Protein AF-A0A7S1RF91-F1 (afdb_monomer_lite)

Organism: Alexandrium catenella (NCBI:txid2925)

Radius of gyration: 25.38 Å; chains: 1; bounding box: 59×47×89 Å

Foldseek 3Di:
DDPPPAWDKDKDFDDPDDPPDFAWEWEDDPVDQWIWIWTCDPNDIDIDIGGQQDWVVVVQLVVQAVNLVVVVCVVVPPPPPDDDDDDDDDDDDDDDDDDDDDDPDPDRSGWHKFFAFPVRDTDDTSDGPNRSLVRGQWMATNNDTHGYDYFRKDWPDWDWDDGDDPPDDIDIDTDITSDDPVVTDMDIDTDDDPPDDPPDD

Sequence (201 aa):
LLKGGGVLFRARCTVALGPATMEVTVRISDSEPTVAVQVLWRGAELNLNRARDEPVERFLQRLGLNCGKQVEKQGGGDKKRAKKEKKKPGAAADGQAAEAVAAPVPQHTGLAVHLLDSQGAKIPNGTPVAEALKGASHVEISGERLPVILNPPSVQKLEVFGQPFAGCPLVASIRCEFCKPSAVILRWLLQATAGGNPSGQ

Secondary structure (DSSP, 8-state):
--------EEEEE-----S----EEEEE-TT-SEEEEEEEETTEEEEEEEETTSBHHHHHHHHHHHHHHHHHHHHTTTS-----------------------PPPPP--SPPEEEEETTSPBPPTT-BHHHHHHHEEEEEETTEEEEEEES--EEEEEEEES---TTSPPEEEEEEESS-GGG--EEEEEPPPTT------

Structure (mmCIF, N/CA/C/O backbone):
data_AF-A0A7S1RF91-F1
#
_entry.id   AF-A0A7S1RF91-F1
#
loop_
_atom_site.group_PDB
_atom_site.id
_atom_site.type_symbol
_atom_site.label_atom_id
_atom_site.label_alt_id
_atom_site.label_comp_id
_atom_site.label_asym_id
_atom_site.label_entity_id
_atom_site.label_seq_id
_atom_site.pdbx_PDB_ins_code
_atom_site.Cartn_x
_atom_site.Cartn_y
_atom_site.Cartn_z
_atom_site.occupancy
_atom_site.B_iso_or_equiv
_atom_site.auth_seq_id
_atom_site.auth_comp_id
_atom_site.auth_asym_id
_atom_site.auth_atom_id
_atom_site.pdbx_PDB_model_num
ATOM 1 N N . LEU A 1 1 ? 40.550 10.003 -34.867 1.00 34.16 1 LEU A N 1
ATOM 2 C CA . LEU A 1 1 ? 40.022 10.578 -33.607 1.00 34.16 1 LEU A CA 1
ATOM 3 C C . LEU A 1 1 ? 38.507 10.373 -33.566 1.00 34.16 1 LEU A C 1
ATOM 5 O O . LEU A 1 1 ? 37.784 11.128 -34.203 1.00 34.16 1 LEU A O 1
ATOM 9 N N . LEU A 1 2 ? 38.022 9.332 -32.884 1.00 32.62 2 LEU A N 1
ATOM 10 C CA . LEU A 1 2 ? 36.586 9.123 -32.668 1.00 32.62 2 LEU A CA 1
ATOM 11 C C . LEU A 1 2 ? 36.146 10.030 -31.512 1.00 32.62 2 LEU A C 1
ATOM 13 O O . LEU A 1 2 ? 36.543 9.817 -30.369 1.00 32.62 2 LEU A O 1
ATOM 17 N N . LYS A 1 3 ? 35.383 11.085 -31.820 1.00 36.53 3 LYS A N 1
ATOM 18 C CA . LYS A 1 3 ? 34.754 11.942 -30.809 1.00 36.53 3 LYS A CA 1
ATOM 19 C C . LYS A 1 3 ? 33.732 11.099 -30.042 1.00 36.53 3 LYS A C 1
ATOM 21 O O . LYS A 1 3 ? 32.716 10.703 -30.604 1.00 36.53 3 LYS A O 1
ATOM 26 N N . GLY A 1 4 ? 34.022 10.823 -28.772 1.00 39.62 4 GLY A N 1
ATOM 27 C CA . GLY A 1 4 ? 33.117 10.156 -27.840 1.00 39.62 4 GLY A CA 1
ATOM 28 C C . GLY A 1 4 ? 31.909 11.035 -27.528 1.00 39.62 4 GLY A C 1
ATOM 29 O O . GLY A 1 4 ? 31.911 11.784 -26.557 1.00 39.62 4 GLY A O 1
ATOM 30 N N . GLY A 1 5 ? 30.879 10.956 -28.368 1.00 39.75 5 GLY A N 1
ATOM 31 C CA . GLY A 1 5 ? 29.540 11.417 -28.024 1.00 39.75 5 GLY A CA 1
ATOM 32 C C . GLY A 1 5 ? 28.904 10.387 -27.100 1.00 39.75 5 GLY A C 1
ATOM 33 O O . GLY A 1 5 ? 28.393 9.375 -27.569 1.00 39.75 5 GLY A O 1
ATOM 34 N N . GLY A 1 6 ? 28.988 10.607 -25.788 1.00 42.41 6 GLY A N 1
ATOM 35 C CA . GLY A 1 6 ? 28.325 9.752 -24.808 1.00 42.41 6 GLY A CA 1
ATOM 36 C C . GLY A 1 6 ? 26.813 9.805 -25.008 1.00 42.41 6 GLY A C 1
ATOM 37 O O . GLY A 1 6 ? 26.194 10.847 -24.805 1.00 42.41 6 GLY A O 1
ATOM 38 N N . VAL A 1 7 ? 26.217 8.688 -25.417 1.00 46.25 7 VAL A N 1
ATOM 39 C CA . VAL A 1 7 ? 24.764 8.540 -25.448 1.00 46.25 7 VAL A CA 1
ATOM 40 C C . VAL A 1 7 ? 24.314 8.177 -24.039 1.00 46.25 7 VAL A C 1
ATOM 42 O O . VAL A 1 7 ? 24.638 7.103 -23.535 1.00 46.25 7 VAL A O 1
ATOM 45 N N . LEU A 1 8 ? 23.581 9.077 -23.382 1.00 49.69 8 LEU A N 1
ATOM 46 C CA . LEU A 1 8 ? 22.992 8.794 -22.079 1.00 49.69 8 LEU A CA 1
ATOM 47 C C . LEU A 1 8 ? 21.667 8.052 -22.284 1.00 49.69 8 LEU A C 1
ATOM 49 O O . LEU A 1 8 ? 20.715 8.593 -22.849 1.00 49.69 8 LEU A O 1
ATOM 53 N N . PHE A 1 9 ? 21.606 6.806 -21.821 1.00 47.47 9 PHE A N 1
ATOM 54 C CA . PHE A 1 9 ? 20.367 6.037 -21.771 1.00 47.47 9 PHE A CA 1
ATOM 55 C C . PHE A 1 9 ? 19.727 6.228 -20.402 1.00 47.47 9 PHE A C 1
ATOM 57 O O . PHE A 1 9 ? 20.364 6.006 -19.371 1.00 47.47 9 PHE A O 1
ATOM 64 N N . ARG A 1 10 ? 18.451 6.616 -20.385 1.00 50.97 10 ARG A N 1
ATOM 65 C CA . ARG A 1 10 ? 17.663 6.685 -19.155 1.00 50.97 10 ARG A CA 1
ATOM 66 C C . ARG A 1 10 ? 16.606 5.593 -19.200 1.00 50.97 10 ARG A C 1
ATOM 68 O O . ARG A 1 10 ? 15.720 5.612 -20.052 1.00 50.97 10 ARG A O 1
ATOM 75 N N . ALA A 1 11 ? 16.692 4.644 -18.276 1.00 50.31 11 ALA A N 1
ATOM 76 C CA . ALA A 1 11 ? 15.600 3.716 -18.041 1.00 50.31 11 ALA A CA 1
ATOM 77 C C . ALA A 1 11 ? 14.517 4.443 -17.237 1.00 50.31 11 ALA A C 1
ATOM 79 O O . ALA A 1 11 ? 14.791 5.010 -16.176 1.00 50.31 11 ALA A O 1
ATOM 80 N N . ARG A 1 12 ? 13.285 4.454 -17.749 1.00 50.59 12 ARG A N 1
ATOM 81 C CA . ARG A 1 12 ? 12.120 4.901 -16.983 1.00 50.59 12 ARG A CA 1
ATOM 82 C C . ARG A 1 12 ? 11.267 3.682 -16.680 1.00 50.59 12 ARG A C 1
ATOM 84 O O . ARG A 1 12 ? 10.699 3.080 -17.586 1.00 50.59 12 ARG A O 1
ATOM 91 N N . CYS A 1 13 ? 11.177 3.339 -15.402 1.00 41.44 13 CYS A N 1
ATOM 92 C CA . CYS A 1 13 ? 10.147 2.432 -14.926 1.00 41.44 13 CYS A CA 1
ATOM 93 C C . CYS A 1 13 ? 8.890 3.252 -14.661 1.00 41.44 13 CYS A C 1
ATOM 95 O O . CYS A 1 13 ? 8.946 4.258 -13.953 1.00 41.44 13 CYS A O 1
ATOM 97 N N . THR A 1 14 ? 7.770 2.839 -15.245 1.00 46.66 14 THR A N 1
ATOM 98 C CA . THR A 1 14 ? 6.468 3.424 -14.929 1.00 46.66 14 THR A CA 1
ATOM 99 C C . THR A 1 14 ? 5.617 2.306 -14.361 1.00 46.66 14 THR A C 1
ATOM 101 O O . THR A 1 14 ? 5.312 1.348 -15.064 1.00 46.66 14 THR A O 1
ATOM 104 N N . VAL A 1 15 ? 5.269 2.415 -13.084 1.00 48.44 15 VAL A N 1
ATOM 105 C CA . VAL A 1 15 ? 4.133 1.675 -12.540 1.00 48.44 15 VAL A CA 1
ATOM 106 C C . VAL A 1 15 ? 2.923 2.548 -12.843 1.00 48.44 15 VAL A C 1
ATOM 108 O O . VAL A 1 15 ? 2.949 3.740 -12.536 1.00 48.44 15 VAL A O 1
ATOM 111 N N . ALA A 1 16 ? 1.924 2.005 -13.535 1.00 41.09 16 ALA A N 1
ATOM 112 C CA .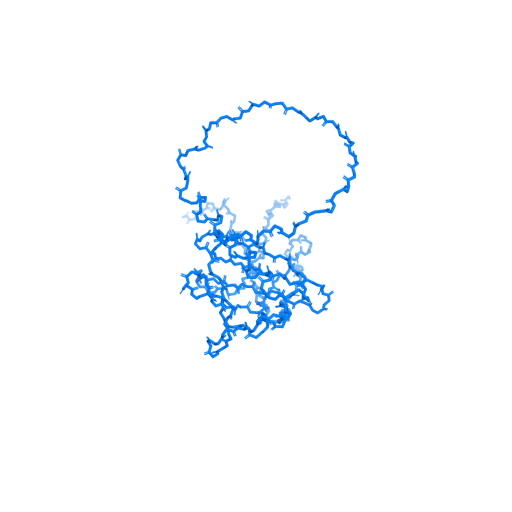 ALA A 1 16 ? 0.702 2.738 -13.834 1.00 41.09 16 ALA A CA 1
ATOM 113 C C . ALA A 1 16 ? -0.045 2.999 -12.518 1.00 41.09 16 ALA A C 1
ATOM 115 O O . ALA A 1 16 ? -0.787 2.150 -12.038 1.00 41.09 16 ALA A O 1
ATOM 116 N N . LEU A 1 17 ? 0.214 4.154 -11.911 1.00 44.78 17 LEU A N 1
ATOM 117 C CA . LEU A 1 17 ? -0.574 4.692 -10.814 1.00 44.78 17 LEU A CA 1
ATOM 118 C C . LEU A 1 17 ? -1.631 5.598 -11.450 1.00 44.78 17 LEU A C 1
ATOM 120 O O . LEU A 1 17 ? -1.314 6.381 -12.351 1.00 44.78 17 LEU A O 1
ATOM 124 N N . GLY A 1 18 ? -2.891 5.419 -11.052 1.00 42.56 18 GLY A N 1
ATOM 125 C CA . GLY A 1 18 ? -4.006 6.247 -11.507 1.00 42.56 18 GLY A CA 1
ATOM 126 C C . GLY A 1 18 ? -3.827 7.728 -11.134 1.00 42.56 18 GLY A C 1
ATOM 127 O O . GLY A 1 18 ? -2.803 8.110 -10.562 1.00 42.56 18 GLY A O 1
ATOM 128 N N . PRO A 1 19 ? -4.795 8.602 -11.465 1.00 45.53 19 PRO A N 1
ATOM 129 C CA . PRO A 1 19 ? -4.768 9.988 -10.994 1.00 45.53 19 PRO A CA 1
ATOM 130 C C . PRO A 1 19 ? -4.614 10.031 -9.467 1.00 45.53 19 PRO A C 1
ATOM 132 O O . PRO A 1 19 ? -5.088 9.127 -8.789 1.00 45.53 19 PRO A O 1
ATOM 135 N N . ALA A 1 20 ? -3.962 11.076 -8.940 1.00 50.53 20 ALA A N 1
ATOM 136 C CA . ALA A 1 20 ? -3.718 11.281 -7.509 1.00 50.53 20 ALA A CA 1
ATOM 137 C C . ALA A 1 20 ? -5.032 11.521 -6.741 1.00 50.53 20 ALA A C 1
ATOM 139 O O . ALA A 1 20 ? -5.363 12.638 -6.345 1.00 50.53 20 ALA A O 1
ATOM 140 N N . THR A 1 21 ? -5.816 10.466 -6.582 1.00 58.34 21 THR A N 1
ATOM 141 C CA . THR A 1 21 ? -6.920 10.369 -5.640 1.00 58.34 21 THR A CA 1
ATOM 142 C C . THR A 1 21 ? -6.335 10.171 -4.249 1.00 58.34 21 THR A C 1
ATOM 144 O O . THR A 1 21 ? -5.326 9.485 -4.101 1.00 58.34 21 THR A O 1
ATOM 147 N N . MET A 1 22 ? -6.926 10.796 -3.227 1.00 76.94 22 MET A N 1
ATOM 148 C CA . MET A 1 22 ? -6.528 10.539 -1.841 1.00 76.94 22 MET A CA 1
ATOM 149 C C . MET A 1 22 ? -6.603 9.033 -1.584 1.00 76.94 22 MET A C 1
ATOM 151 O O . MET A 1 22 ? -7.668 8.446 -1.736 1.00 76.94 22 MET A O 1
ATOM 155 N N . GLU A 1 23 ? -5.480 8.407 -1.247 1.00 87.56 23 GLU A N 1
ATOM 156 C CA . GLU A 1 23 ? -5.367 6.953 -1.139 1.00 87.56 23 GLU A CA 1
ATOM 157 C C . GLU A 1 23 ? -4.564 6.551 0.098 1.00 87.56 23 GLU A C 1
ATOM 159 O O . GLU A 1 23 ? -3.753 7.321 0.632 1.00 87.56 23 GLU A O 1
ATOM 164 N N . VAL A 1 24 ? -4.800 5.320 0.547 1.00 94.81 24 VAL A N 1
ATOM 165 C CA . VAL A 1 24 ? -4.032 4.669 1.603 1.00 94.81 24 VAL A CA 1
ATOM 166 C C . VAL A 1 24 ? -3.334 3.459 1.011 1.00 94.81 24 VAL A C 1
ATOM 168 O O . VAL A 1 24 ? -3.967 2.457 0.706 1.00 94.81 24 VAL A O 1
ATOM 171 N N . THR A 1 25 ? -2.017 3.527 0.878 1.00 95.81 25 THR A N 1
ATOM 172 C CA . THR A 1 25 ? -1.205 2.384 0.462 1.00 95.81 25 THR A CA 1
ATOM 173 C C . THR A 1 25 ? -0.731 1.619 1.689 1.00 95.81 25 THR A C 1
ATOM 175 O O . THR A 1 25 ? -0.114 2.184 2.593 1.00 95.81 25 THR A O 1
ATOM 178 N N . VAL A 1 26 ? -0.979 0.315 1.709 1.00 97.00 26 VAL A N 1
ATOM 179 C CA . VAL A 1 26 ? -0.551 -0.590 2.778 1.00 97.00 26 VAL A CA 1
ATOM 180 C C . VAL A 1 26 ? 0.440 -1.591 2.206 1.00 97.00 26 VAL A C 1
ATOM 182 O O . VAL A 1 26 ? 0.156 -2.232 1.200 1.00 97.00 26 VAL A O 1
ATOM 185 N N . ARG A 1 27 ? 1.588 -1.764 2.863 1.00 96.00 27 ARG A N 1
ATOM 186 C CA . ARG A 1 27 ? 2.569 -2.804 2.546 1.00 96.00 27 ARG A CA 1
ATOM 187 C C . ARG A 1 27 ? 2.751 -3.731 3.736 1.00 96.00 27 ARG A C 1
ATOM 189 O O . ARG A 1 27 ? 3.170 -3.305 4.813 1.00 96.00 27 ARG A O 1
ATOM 196 N N . ILE A 1 28 ? 2.439 -5.001 3.521 1.00 95.44 28 ILE A N 1
ATOM 197 C CA . ILE A 1 28 ? 2.600 -6.085 4.486 1.00 95.44 28 ILE A CA 1
ATOM 198 C C . ILE A 1 28 ? 3.452 -7.161 3.825 1.00 95.44 28 ILE A C 1
ATOM 200 O O . ILE A 1 28 ? 3.007 -7.814 2.878 1.00 95.44 28 ILE A O 1
ATOM 204 N N . SER A 1 29 ? 4.657 -7.353 4.355 1.00 91.75 29 SER A N 1
ATOM 205 C CA . SER A 1 29 ? 5.554 -8.448 3.992 1.00 91.75 29 SER A CA 1
ATOM 206 C C . SER A 1 29 ? 5.574 -9.488 5.103 1.00 91.75 29 SER A C 1
ATOM 208 O O . SER A 1 29 ? 5.668 -9.135 6.277 1.00 91.75 29 SER A O 1
ATOM 210 N N . ASP A 1 30 ? 5.536 -10.774 4.753 1.00 87.56 30 ASP A N 1
ATOM 211 C CA . ASP A 1 30 ? 5.580 -11.849 5.747 1.00 87.56 30 ASP A CA 1
ATOM 212 C C . ASP A 1 30 ? 6.935 -11.961 6.455 1.00 87.56 30 ASP A C 1
ATOM 214 O O . ASP A 1 30 ? 6.983 -12.427 7.589 1.00 87.56 30 ASP A O 1
ATOM 218 N N . SER A 1 31 ? 8.013 -11.466 5.838 1.00 88.50 31 SER A N 1
ATOM 219 C CA . SER A 1 31 ? 9.354 -11.452 6.434 1.00 88.50 31 SER A CA 1
ATOM 220 C C . SER A 1 31 ? 9.578 -10.320 7.436 1.00 88.50 31 SER A C 1
ATOM 222 O O . SER A 1 31 ? 10.566 -10.344 8.165 1.00 88.50 31 SER A O 1
ATOM 224 N N . GLU A 1 32 ? 8.719 -9.299 7.441 1.00 90.81 32 GLU A N 1
ATOM 225 C CA . GLU A 1 32 ? 8.890 -8.122 8.289 1.00 90.81 32 GLU A CA 1
ATOM 226 C C . GLU A 1 32 ? 7.926 -8.162 9.485 1.00 90.81 32 GLU A C 1
ATOM 228 O O . GLU A 1 32 ? 6.753 -8.519 9.327 1.00 90.81 32 GLU A O 1
ATOM 233 N N . PRO A 1 33 ? 8.376 -7.766 10.692 1.00 94.00 33 PRO A N 1
ATOM 234 C CA . PRO A 1 33 ? 7.518 -7.693 11.877 1.00 94.00 33 PRO A CA 1
ATOM 235 C C . PRO A 1 33 ? 6.623 -6.443 11.883 1.00 94.00 33 PRO A C 1
ATOM 237 O O . PRO A 1 33 ? 5.859 -6.214 12.824 1.00 94.00 33 PRO A O 1
ATOM 240 N N . THR A 1 34 ? 6.721 -5.610 10.846 1.00 96.44 34 THR A N 1
ATOM 241 C CA . THR A 1 34 ? 6.045 -4.321 10.755 1.00 96.44 34 THR A CA 1
ATOM 242 C C . THR A 1 34 ? 5.176 -4.191 9.509 1.00 96.44 34 THR A C 1
ATOM 244 O O . THR A 1 34 ? 5.385 -4.873 8.510 1.00 96.44 34 THR A O 1
ATOM 247 N N . VAL A 1 35 ? 4.196 -3.293 9.579 1.00 96.25 35 VAL A N 1
ATOM 248 C CA . VAL A 1 35 ? 3.358 -2.850 8.465 1.00 96.25 35 VAL A CA 1
ATOM 249 C C . VAL A 1 35 ? 3.713 -1.409 8.133 1.00 96.25 35 VAL A C 1
ATOM 251 O O . VAL A 1 35 ? 3.676 -0.543 9.014 1.00 96.25 35 VAL A O 1
ATOM 254 N N . ALA A 1 36 ? 3.999 -1.149 6.860 1.00 96.06 36 ALA A N 1
ATOM 255 C CA . ALA A 1 36 ? 4.161 0.203 6.350 1.00 96.06 36 ALA A CA 1
ATOM 256 C C . ALA A 1 36 ? 2.832 0.697 5.767 1.00 96.06 36 ALA A C 1
ATOM 258 O O . ALA A 1 36 ? 2.221 0.038 4.926 1.00 96.06 36 ALA A O 1
ATOM 259 N N . VAL A 1 37 ? 2.385 1.865 6.219 1.00 96.75 37 VAL A N 1
ATOM 260 C CA . VAL A 1 37 ? 1.160 2.521 5.759 1.00 96.75 37 VAL A CA 1
ATOM 261 C C . VAL A 1 37 ? 1.505 3.928 5.301 1.00 96.75 37 VAL A C 1
ATOM 263 O O . VAL A 1 37 ? 2.038 4.725 6.073 1.00 96.75 37 VAL A O 1
ATOM 266 N N . GLN A 1 38 ? 1.178 4.234 4.056 1.00 95.81 38 GLN A N 1
ATOM 267 C CA . GLN A 1 38 ? 1.342 5.543 3.445 1.00 95.81 38 GLN A CA 1
ATOM 268 C C . GLN A 1 38 ? -0.046 6.125 3.180 1.00 95.81 38 GLN A C 1
ATOM 270 O O . GLN A 1 38 ? -0.881 5.482 2.550 1.00 95.81 38 GLN A O 1
ATOM 275 N N . VAL A 1 39 ? -0.303 7.329 3.679 1.00 94.69 39 VAL A N 1
ATOM 276 C CA . VAL A 1 39 ? -1.591 8.017 3.550 1.00 94.69 39 VAL A CA 1
ATOM 277 C C . VAL A 1 39 ? -1.360 9.357 2.872 1.00 94.69 39 VAL A C 1
ATOM 279 O O . VAL A 1 39 ? -0.606 10.183 3.390 1.00 94.69 39 VAL A O 1
ATOM 282 N N . LEU A 1 40 ? -2.029 9.594 1.747 1.00 92.06 40 LEU A N 1
ATOM 283 C CA . LEU A 1 40 ? -2.081 10.911 1.120 1.00 92.06 40 LEU A CA 1
ATOM 284 C C . LEU A 1 40 ? -3.340 11.642 1.598 1.00 92.06 40 LEU A C 1
ATOM 286 O O . LEU A 1 40 ? -4.445 11.357 1.147 1.00 92.06 40 LEU A O 1
ATOM 290 N N . TRP A 1 41 ? -3.170 12.597 2.513 1.00 88.88 41 TRP A N 1
ATOM 291 C CA . TRP A 1 41 ? -4.265 13.336 3.142 1.00 88.88 41 TRP A CA 1
ATOM 292 C C . TRP A 1 41 ? -4.105 14.839 2.923 1.00 88.88 41 TRP A C 1
ATOM 294 O O . TRP A 1 41 ? -3.145 15.440 3.407 1.00 88.88 41 TRP A O 1
ATOM 304 N N . ARG A 1 42 ? -5.046 15.468 2.204 1.00 86.94 42 ARG A N 1
ATOM 305 C CA . ARG A 1 42 ? -5.061 16.929 1.948 1.00 86.94 42 ARG A CA 1
ATOM 306 C C . ARG A 1 42 ? -3.720 17.484 1.440 1.00 86.94 42 ARG A C 1
ATOM 308 O O . ARG A 1 42 ? -3.234 18.519 1.897 1.00 86.94 42 ARG A O 1
ATOM 315 N N . GLY A 1 43 ? -3.101 16.759 0.508 1.00 84.56 43 GLY A N 1
ATOM 316 C CA . GLY A 1 43 ? -1.811 17.119 -0.092 1.00 84.56 43 GLY A CA 1
ATOM 317 C C . GLY A 1 43 ? -0.588 16.874 0.799 1.00 84.56 43 GLY A C 1
ATOM 318 O O . GLY A 1 43 ? 0.529 17.159 0.376 1.00 84.56 43 GLY A O 1
ATOM 319 N N . ALA A 1 44 ? -0.773 16.343 2.010 1.00 86.62 44 ALA A N 1
ATOM 320 C CA . ALA A 1 44 ? 0.306 15.901 2.878 1.00 86.62 44 ALA A CA 1
ATOM 321 C C . ALA A 1 44 ? 0.426 14.377 2.840 1.00 86.62 44 ALA A C 1
ATOM 323 O O . ALA A 1 44 ? -0.555 13.651 2.991 1.00 86.62 44 ALA A O 1
ATOM 324 N N . GLU A 1 45 ? 1.652 13.897 2.680 1.00 91.81 45 GLU A N 1
ATOM 325 C CA . GLU A 1 45 ? 1.962 12.477 2.749 1.00 91.81 45 GLU A CA 1
ATOM 326 C C . GLU A 1 45 ? 2.359 12.095 4.179 1.00 91.81 45 GLU A C 1
ATOM 328 O O . GLU A 1 45 ? 3.235 12.712 4.796 1.00 91.81 45 GLU A O 1
ATOM 333 N N . LEU A 1 46 ? 1.700 11.077 4.722 1.00 93.62 46 LEU A N 1
ATOM 334 C CA . LEU A 1 46 ? 1.968 10.526 6.040 1.00 93.62 46 LEU A CA 1
ATOM 335 C C . LEU A 1 46 ? 2.470 9.100 5.886 1.00 93.62 46 LEU A C 1
ATOM 337 O O . LEU A 1 46 ? 1.766 8.242 5.369 1.00 93.62 46 LEU A O 1
ATOM 341 N N . ASN A 1 47 ? 3.666 8.847 6.400 1.00 94.88 47 ASN A N 1
ATOM 342 C CA . ASN A 1 47 ? 4.253 7.518 6.437 1.00 94.88 47 ASN A CA 1
ATOM 343 C C . ASN A 1 47 ? 4.226 7.005 7.878 1.00 94.88 47 ASN A C 1
ATOM 345 O O . ASN A 1 47 ? 4.761 7.644 8.789 1.00 94.88 47 ASN A O 1
ATOM 349 N N . LEU A 1 48 ? 3.581 5.864 8.093 1.00 95.88 48 LEU A N 1
ATOM 350 C CA . LEU A 1 48 ? 3.510 5.175 9.373 1.00 95.88 48 LEU A CA 1
ATOM 351 C C . LEU A 1 48 ? 4.149 3.797 9.233 1.00 95.88 48 LEU A C 1
ATOM 353 O O . LEU A 1 48 ? 3.851 3.061 8.301 1.00 95.88 48 LEU A O 1
ATOM 357 N N . ASN A 1 49 ? 4.995 3.436 10.194 1.00 96.12 49 ASN A N 1
ATOM 358 C CA . ASN A 1 49 ? 5.542 2.091 10.310 1.00 96.12 49 ASN A CA 1
ATOM 359 C C . ASN A 1 49 ? 5.182 1.532 11.690 1.00 96.12 49 ASN A C 1
ATOM 361 O O . ASN A 1 49 ? 5.523 2.147 12.708 1.00 96.12 49 ASN A O 1
ATOM 365 N N . ARG A 1 50 ? 4.417 0.437 11.732 1.00 96.81 50 ARG A N 1
ATOM 366 C CA . ARG A 1 50 ? 3.771 -0.072 12.954 1.00 96.81 50 ARG A CA 1
ATOM 367 C C . ARG A 1 50 ? 4.000 -1.562 13.131 1.00 96.81 50 ARG A C 1
ATOM 369 O O . ARG A 1 50 ? 4.172 -2.275 12.154 1.00 96.81 50 ARG A O 1
ATOM 376 N N . ALA A 1 51 ? 3.986 -2.032 14.374 1.00 96.62 51 ALA A N 1
ATOM 377 C CA . ALA A 1 51 ? 4.055 -3.461 14.655 1.00 96.62 51 ALA A CA 1
ATOM 378 C C . ALA A 1 51 ? 2.802 -4.167 14.116 1.00 96.62 51 ALA A C 1
ATOM 380 O O . ALA A 1 51 ? 1.703 -3.624 14.207 1.00 96.62 51 ALA A O 1
ATOM 381 N N . ARG A 1 52 ? 2.967 -5.370 13.564 1.00 96.31 52 ARG A N 1
ATOM 382 C CA . ARG A 1 52 ? 1.858 -6.140 12.973 1.00 96.31 52 ARG A CA 1
ATOM 383 C C . ARG A 1 52 ? 0.793 -6.547 13.987 1.00 96.31 52 ARG A C 1
ATOM 385 O O . ARG A 1 52 ? -0.389 -6.529 13.651 1.00 96.31 52 ARG A O 1
ATOM 392 N N . ASP A 1 53 ? 1.235 -6.854 15.201 1.00 96.25 53 ASP A N 1
ATOM 393 C CA . ASP A 1 53 ? 0.407 -7.449 16.254 1.00 96.25 53 ASP A CA 1
ATOM 394 C C . ASP A 1 53 ? -0.187 -6.411 17.212 1.00 96.25 53 ASP A C 1
ATOM 396 O O . ASP A 1 53 ? -0.860 -6.761 18.179 1.00 96.25 53 ASP A O 1
ATOM 400 N N . GLU A 1 54 ? 0.070 -5.117 16.990 1.00 95.94 54 GLU A N 1
ATOM 401 C CA . GLU A 1 54 ? -0.559 -4.101 17.827 1.00 95.94 54 GLU A CA 1
ATOM 402 C C . GLU A 1 54 ? -2.066 -4.014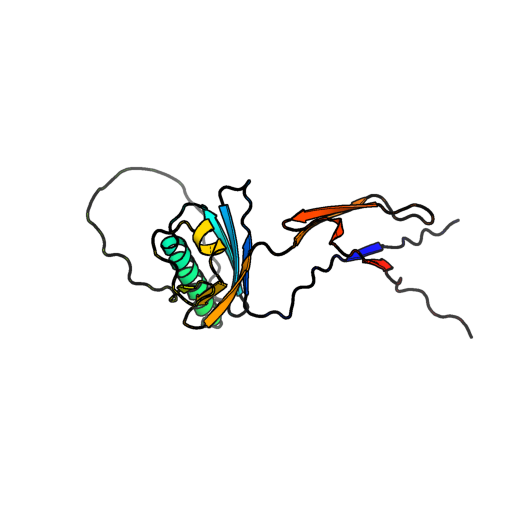 17.533 1.00 95.94 54 GLU A C 1
ATOM 404 O O . GLU A 1 54 ? -2.480 -4.240 16.393 1.00 95.94 54 GLU A O 1
ATOM 409 N N . PRO A 1 55 ? -2.894 -3.659 18.528 1.00 96.62 55 PRO A N 1
ATOM 410 C CA . PRO A 1 55 ? -4.325 -3.494 18.315 1.00 96.62 55 PRO A CA 1
ATOM 411 C C . PRO A 1 55 ? -4.610 -2.296 17.406 1.00 96.62 55 PRO A C 1
ATOM 413 O O . PRO A 1 55 ? -3.978 -1.235 17.522 1.00 96.62 55 PRO A O 1
ATOM 416 N N . VAL A 1 56 ? -5.601 -2.453 16.528 1.00 96.38 56 VAL A N 1
ATOM 417 C CA . VAL A 1 56 ? -5.972 -1.457 15.517 1.00 96.38 56 VAL A CA 1
ATOM 418 C C . VAL A 1 56 ? -6.313 -0.088 16.115 1.00 96.38 56 VAL A C 1
ATOM 420 O O . VAL A 1 56 ? -5.949 0.926 15.518 1.00 96.38 56 VAL A O 1
ATOM 423 N N . GLU A 1 57 ? -6.891 0.000 17.321 1.00 95.19 57 GLU A N 1
ATOM 424 C CA . GLU A 1 57 ? -7.190 1.308 17.937 1.00 95.19 57 GLU A CA 1
ATOM 425 C C . GLU A 1 57 ? -5.939 2.168 18.117 1.00 95.19 57 GLU A C 1
ATOM 427 O O . GLU A 1 57 ? -5.984 3.382 17.912 1.00 95.19 57 GLU A O 1
ATOM 432 N N . ARG A 1 58 ? -4.802 1.553 18.476 1.00 95.56 58 ARG A N 1
ATOM 433 C CA . ARG A 1 58 ? -3.546 2.292 18.666 1.00 95.56 58 ARG A CA 1
ATOM 434 C C . ARG A 1 58 ? -3.057 2.888 17.356 1.00 95.56 58 ARG A C 1
ATOM 436 O O . ARG A 1 58 ? -2.556 4.014 17.345 1.00 95.56 58 ARG A O 1
ATOM 443 N N . PHE A 1 59 ? -3.206 2.152 16.260 1.00 96.06 59 PHE A N 1
ATOM 444 C CA . PHE A 1 59 ? -2.906 2.651 14.926 1.00 96.06 59 PHE A CA 1
ATOM 445 C C . PHE A 1 59 ? -3.845 3.799 14.534 1.00 96.06 59 PHE A C 1
ATOM 447 O O . PHE A 1 59 ? -3.365 4.866 14.148 1.00 96.06 59 PHE A O 1
ATOM 454 N N . LEU A 1 60 ? -5.159 3.628 14.703 1.00 95.75 60 LEU A N 1
ATOM 455 C CA . LEU A 1 60 ? -6.156 4.640 14.330 1.00 95.75 60 LEU A CA 1
ATOM 456 C C . LEU A 1 60 ? -5.996 5.929 15.142 1.00 95.75 60 LEU A C 1
ATOM 458 O O . LEU A 1 60 ? -6.044 7.023 14.581 1.00 95.75 60 LEU A O 1
ATOM 462 N N . GLN A 1 61 ? -5.706 5.823 16.441 1.00 94.88 61 GLN A N 1
ATOM 463 C CA . GLN A 1 61 ? -5.427 6.977 17.295 1.00 94.88 61 GLN A CA 1
ATOM 464 C C . GLN A 1 61 ? -4.197 7.755 16.804 1.00 94.88 61 GLN A C 1
ATOM 466 O O . GLN A 1 61 ? -4.227 8.984 16.710 1.00 94.88 61 GLN A O 1
ATOM 471 N N . ARG A 1 62 ? -3.110 7.052 16.455 1.00 94.81 62 ARG A N 1
ATOM 472 C CA . ARG A 1 62 ? -1.895 7.673 15.896 1.00 94.81 62 ARG A CA 1
ATOM 473 C C . ARG A 1 62 ? -2.183 8.362 14.570 1.00 94.81 62 ARG A C 1
ATOM 475 O O . ARG A 1 62 ? -1.705 9.475 14.350 1.00 94.81 62 ARG A O 1
ATOM 482 N N . LEU A 1 63 ? -2.947 7.706 13.702 1.00 94.62 63 LEU A N 1
ATOM 483 C CA . LEU A 1 63 ? -3.329 8.253 12.409 1.00 94.62 63 LEU A CA 1
ATOM 484 C C . LEU A 1 63 ? -4.157 9.532 12.591 1.00 94.62 63 LEU A C 1
ATOM 486 O O . LEU A 1 63 ? -3.805 10.562 12.020 1.00 94.62 63 LEU A O 1
ATOM 490 N N . GLY A 1 64 ? -5.151 9.518 13.481 1.00 94.44 64 GLY A N 1
ATOM 491 C CA . GLY A 1 64 ? -5.964 10.692 13.814 1.00 94.44 64 GLY A CA 1
ATOM 492 C C . GLY A 1 64 ? -5.145 11.874 14.338 1.00 94.44 64 GLY A C 1
ATOM 493 O O . GLY A 1 64 ? -5.375 13.015 13.930 1.00 94.44 64 GLY A O 1
ATOM 494 N N . LEU A 1 65 ? -4.139 11.620 15.182 1.00 93.50 65 LEU A N 1
ATOM 495 C CA . LEU A 1 65 ? -3.211 12.650 15.670 1.00 93.50 65 LEU A CA 1
ATOM 496 C C . LEU A 1 65 ? -2.318 13.215 14.554 1.00 93.50 65 LEU A C 1
ATOM 498 O O . LEU A 1 65 ? -2.079 14.422 14.505 1.00 93.50 65 LEU A O 1
ATOM 502 N N . ASN A 1 66 ? -1.803 12.364 13.664 1.00 92.56 66 ASN A N 1
ATOM 503 C CA . ASN A 1 66 ? -0.944 12.799 12.561 1.00 92.56 66 ASN A CA 1
ATOM 504 C C . ASN A 1 66 ? -1.722 13.624 11.532 1.00 92.56 66 ASN A C 1
ATOM 506 O O . ASN A 1 66 ? -1.237 14.674 11.108 1.00 92.56 66 ASN A O 1
ATOM 510 N N . CYS A 1 67 ? -2.938 13.198 11.187 1.00 90.44 67 CYS A N 1
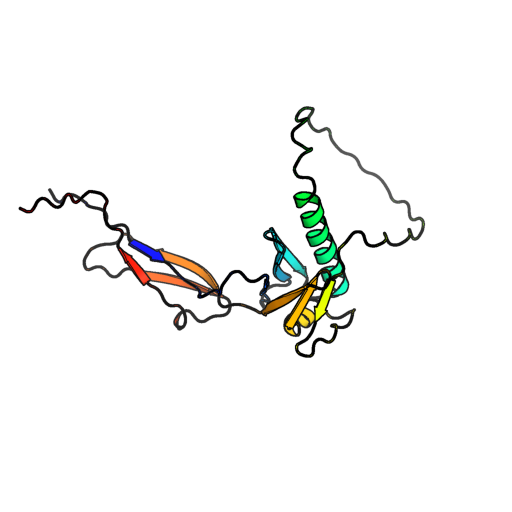ATOM 511 C CA . CYS A 1 67 ? -3.820 13.951 10.303 1.00 90.44 67 CYS A CA 1
ATOM 512 C C . CYS A 1 67 ? -4.259 15.278 10.941 1.00 90.44 67 CYS A C 1
ATOM 514 O O . CYS A 1 67 ? -4.228 16.306 10.268 1.00 90.44 67 CYS A O 1
ATOM 516 N N . GLY A 1 68 ? -4.579 15.294 12.242 1.00 87.94 68 GLY A N 1
ATOM 517 C CA . GLY A 1 68 ? -4.925 16.523 12.970 1.00 87.94 68 GLY A CA 1
ATOM 518 C C . GLY A 1 68 ? -3.806 17.569 12.940 1.00 87.94 68 GLY A C 1
ATOM 519 O O . GLY A 1 68 ? -4.033 18.717 12.560 1.00 87.94 68 GLY A O 1
ATOM 520 N N . LYS A 1 69 ? -2.560 17.152 13.202 1.00 87.25 69 LYS A N 1
ATOM 521 C CA . LYS A 1 69 ? -1.379 18.035 13.128 1.00 87.25 69 LYS A CA 1
ATOM 522 C C . LYS A 1 69 ? -1.151 18.637 11.739 1.00 87.25 69 LYS A C 1
ATOM 524 O O . LYS A 1 69 ? -0.593 19.729 11.638 1.00 87.25 69 LYS A O 1
ATOM 529 N N . GLN A 1 70 ? -1.515 17.931 10.665 1.00 82.75 70 GLN A N 1
ATOM 530 C CA . GLN A 1 70 ? -1.398 18.473 9.305 1.00 82.75 70 GLN A CA 1
ATOM 531 C C . GLN A 1 70 ? -2.413 19.588 9.057 1.00 82.75 70 GLN A C 1
ATOM 533 O O . GLN A 1 70 ? -2.056 20.617 8.484 1.00 82.75 70 GLN A O 1
ATOM 538 N N . VAL A 1 71 ? -3.642 19.423 9.554 1.00 78.94 71 VAL A N 1
ATOM 539 C CA . VAL A 1 71 ? -4.685 20.453 9.457 1.00 78.94 71 VAL A CA 1
ATOM 540 C C . VAL A 1 71 ? -4.263 21.726 10.199 1.00 78.94 71 VAL A C 1
ATOM 542 O O . VAL A 1 71 ? -4.354 22.818 9.643 1.00 78.94 71 VAL A O 1
ATOM 545 N N . GLU A 1 72 ? -3.707 21.601 11.407 1.00 77.94 72 GLU A N 1
ATOM 546 C CA . GLU A 1 72 ? -3.212 22.754 12.178 1.00 77.94 72 GLU A CA 1
ATOM 547 C C . GLU A 1 72 ? -2.055 23.491 11.483 1.00 77.94 72 GLU A C 1
ATOM 549 O O . GLU A 1 72 ? -1.993 24.722 11.499 1.00 77.94 72 GLU A O 1
ATOM 554 N N . LYS A 1 73 ? -1.139 22.760 10.834 1.00 71.69 73 LYS A N 1
ATOM 555 C CA . LYS A 1 73 ? -0.012 23.359 10.100 1.00 71.69 73 LYS A CA 1
ATOM 556 C C . LYS A 1 73 ? -0.451 24.121 8.853 1.00 71.69 73 LYS A C 1
ATOM 558 O O . LYS A 1 73 ? 0.131 25.165 8.569 1.00 71.69 73 LYS 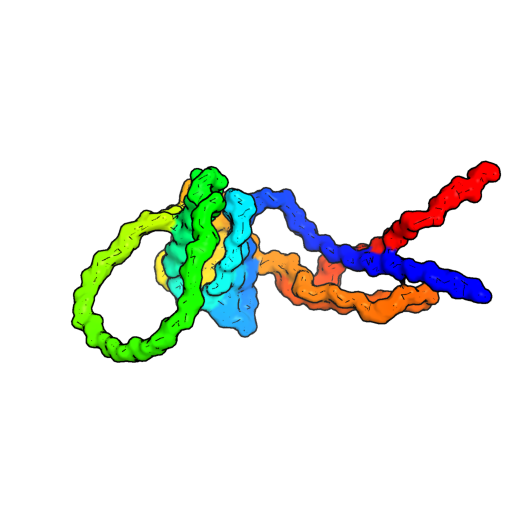A O 1
ATOM 563 N N . GLN A 1 74 ? -1.454 23.628 8.127 1.00 62.53 74 GLN A N 1
ATOM 564 C CA . GLN A 1 74 ? -1.988 24.317 6.948 1.00 62.53 74 GLN A CA 1
ATOM 565 C C . GLN A 1 74 ? -2.823 25.554 7.326 1.00 62.53 74 GLN A C 1
ATOM 567 O O . GLN A 1 74 ? -2.799 26.540 6.596 1.00 62.53 74 GLN A O 1
ATOM 572 N N . GLY A 1 75 ? -3.493 25.548 8.486 1.00 54.22 75 GLY A N 1
ATOM 573 C CA . GLY A 1 75 ? -4.258 26.698 8.993 1.00 54.22 75 GLY A CA 1
ATOM 574 C C . GLY A 1 75 ? -3.433 27.785 9.705 1.00 54.22 75 GLY A C 1
ATOM 575 O O . GLY A 1 75 ? -3.928 28.888 9.912 1.00 54.22 75 GLY A O 1
ATOM 576 N N . GLY A 1 76 ? -2.181 27.503 10.087 1.00 44.78 76 GLY A N 1
ATOM 577 C CA . GLY A 1 76 ? -1.319 28.404 10.875 1.00 44.78 76 GLY A CA 1
ATOM 578 C C . GLY A 1 76 ? -0.245 29.171 10.086 1.00 44.78 76 GLY A C 1
ATOM 579 O O . GLY A 1 76 ? 0.695 29.699 10.689 1.00 44.78 76 GLY A O 1
ATOM 580 N N . GLY A 1 77 ? -0.347 29.201 8.754 1.00 39.28 77 GLY A N 1
ATOM 581 C CA . GLY A 1 77 ? 0.714 29.581 7.812 1.00 39.28 77 GLY A CA 1
ATOM 582 C C . GLY A 1 77 ? 1.238 31.025 7.829 1.00 39.28 77 GLY A C 1
ATOM 583 O O . GLY A 1 77 ? 2.202 31.283 7.119 1.00 39.28 77 GLY A O 1
ATOM 584 N N . ASP A 1 78 ? 0.700 31.942 8.644 1.00 41.66 78 ASP A N 1
ATOM 585 C CA . ASP A 1 78 ? 1.131 33.357 8.647 1.00 41.66 78 ASP A CA 1
ATOM 586 C C . ASP A 1 78 ? 1.958 33.811 9.866 1.00 41.66 78 ASP A C 1
ATOM 588 O O . ASP A 1 78 ? 2.429 34.946 9.903 1.00 41.66 78 ASP A O 1
ATOM 592 N N . LYS A 1 79 ? 2.188 32.976 10.894 1.00 44.88 79 LYS A N 1
ATOM 593 C CA . LYS A 1 79 ? 2.709 33.491 12.189 1.00 44.88 79 LYS A CA 1
ATOM 594 C C . LYS A 1 79 ? 3.942 32.822 12.794 1.00 44.88 79 LYS A C 1
ATOM 596 O O . LYS A 1 79 ? 4.156 32.924 14.001 1.00 44.88 79 LYS A O 1
ATOM 601 N N . LYS A 1 80 ? 4.823 32.188 12.010 1.00 43.78 80 LYS A N 1
ATOM 602 C CA . LYS A 1 80 ? 6.069 31.634 12.590 1.00 43.78 80 LYS A CA 1
ATOM 603 C C . LYS A 1 80 ? 7.322 31.733 11.717 1.00 43.78 80 LYS A C 1
ATOM 605 O O . LYS A 1 80 ? 8.080 30.782 11.572 1.00 43.78 80 LYS A O 1
ATOM 610 N N . ARG A 1 81 ? 7.607 32.940 11.220 1.00 42.59 81 ARG A N 1
ATOM 611 C CA . ARG A 1 81 ? 8.979 33.389 10.909 1.00 42.59 81 ARG A CA 1
ATOM 612 C C . ARG A 1 81 ? 9.381 34.532 11.840 1.00 42.59 81 ARG A C 1
ATOM 614 O O . ARG A 1 81 ? 9.589 35.656 11.415 1.00 42.59 81 ARG A O 1
ATOM 621 N N . ALA A 1 82 ? 9.498 34.241 13.129 1.00 45.78 82 ALA A N 1
ATOM 622 C CA . ALA A 1 82 ? 10.260 35.086 14.038 1.00 45.78 82 ALA A CA 1
ATOM 623 C C . ALA A 1 82 ? 10.798 34.240 15.192 1.00 45.78 82 ALA A C 1
ATOM 625 O O . ALA A 1 82 ? 10.067 33.451 15.788 1.00 45.78 82 ALA A O 1
ATOM 626 N N . LYS A 1 83 ? 12.075 34.471 15.509 1.00 44.38 83 LYS A N 1
ATOM 627 C CA . LYS A 1 83 ? 12.837 33.942 16.648 1.00 44.38 83 LYS A CA 1
ATOM 628 C C . LYS A 1 83 ? 13.540 32.593 16.445 1.00 44.38 83 LYS A C 1
ATOM 630 O O . LYS A 1 83 ? 13.323 31.612 17.150 1.00 44.38 83 LYS A O 1
ATOM 635 N N . LYS A 1 84 ? 14.486 32.610 15.503 1.00 45.00 84 LYS A N 1
ATOM 636 C CA . LYS A 1 84 ? 15.766 31.901 15.643 1.00 45.00 84 LYS A CA 1
ATOM 637 C C . LYS A 1 84 ? 16.623 32.677 16.659 1.00 45.00 84 LYS A C 1
ATOM 639 O O . LYS A 1 84 ? 16.517 33.895 16.705 1.00 45.00 84 LYS A O 1
ATOM 644 N N . GLU A 1 85 ? 17.458 31.947 17.403 1.00 40.16 85 GLU A N 1
ATOM 645 C CA . GLU A 1 85 ? 18.452 32.375 18.413 1.00 40.16 85 GLU A CA 1
ATOM 646 C C . GLU A 1 85 ? 17.997 32.314 19.884 1.00 40.16 85 GLU A C 1
ATOM 648 O O . GLU A 1 85 ? 17.387 33.240 20.407 1.00 40.16 85 GLU A O 1
ATOM 653 N N . LYS A 1 86 ? 18.374 31.249 20.613 1.00 39.16 86 LYS A N 1
ATOM 654 C CA . LYS A 1 86 ? 19.637 31.200 21.380 1.00 39.16 86 LYS A CA 1
ATOM 655 C C . LYS A 1 86 ? 19.813 29.871 22.146 1.00 39.16 86 LYS A C 1
ATOM 657 O O . LYS A 1 86 ? 18.913 29.423 22.839 1.00 39.16 86 LYS A O 1
ATOM 662 N N . LYS A 1 87 ? 21.069 29.409 22.111 1.00 35.22 87 LYS A N 1
ATOM 663 C CA . LYS A 1 87 ? 21.830 28.596 23.084 1.00 35.22 87 LYS A CA 1
ATOM 664 C C . LYS A 1 87 ? 21.684 27.061 23.155 1.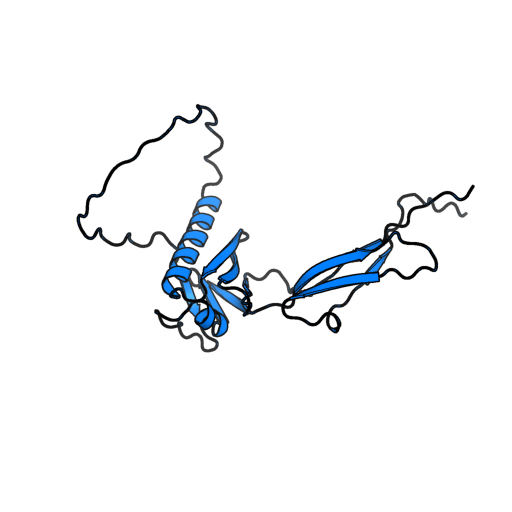00 35.22 87 LYS A C 1
ATOM 666 O O . LYS A 1 87 ? 20.624 26.472 23.034 1.00 35.22 87 LYS A O 1
ATOM 671 N N . LYS A 1 88 ? 22.886 26.492 23.318 1.00 37.09 88 LYS A N 1
ATOM 672 C CA . LYS A 1 88 ? 23.399 25.115 23.251 1.00 37.09 88 LYS A CA 1
ATOM 673 C C . LYS A 1 88 ? 23.117 24.277 24.521 1.00 37.09 88 LYS A C 1
ATOM 675 O O . LYS A 1 88 ? 22.694 24.854 25.519 1.00 37.09 88 LYS A O 1
ATOM 680 N N . PRO A 1 89 ? 23.394 22.952 24.477 1.00 39.59 89 PRO A N 1
ATOM 681 C CA . PRO A 1 89 ? 22.945 21.959 25.453 1.00 39.59 89 PRO A CA 1
ATOM 682 C C . PRO A 1 89 ? 23.901 21.789 26.645 1.00 39.59 89 PRO A C 1
ATOM 684 O O . PRO A 1 89 ? 25.095 22.065 26.536 1.00 39.59 89 PRO A O 1
ATOM 687 N N . GLY A 1 90 ? 23.362 21.291 27.759 1.00 29.88 90 GLY A N 1
ATOM 688 C CA . GLY A 1 90 ? 24.085 20.908 28.973 1.00 29.88 90 GLY A CA 1
ATOM 689 C C . GLY A 1 90 ? 23.435 19.676 29.614 1.00 29.88 90 GLY A C 1
ATOM 690 O O . GLY A 1 90 ? 22.236 19.469 29.470 1.00 29.88 90 GLY A O 1
ATOM 691 N N . ALA A 1 91 ? 24.271 18.837 30.215 1.00 32.84 91 ALA A N 1
ATOM 692 C CA . ALA A 1 91 ? 24.123 17.399 30.399 1.00 32.84 91 ALA A CA 1
ATOM 693 C C . ALA A 1 91 ? 23.375 16.929 31.670 1.00 32.84 91 ALA A C 1
ATOM 695 O O . ALA A 1 91 ? 23.407 17.610 32.684 1.00 32.84 91 ALA A O 1
ATOM 696 N N . ALA A 1 92 ? 22.832 15.707 31.553 1.00 32.22 92 ALA A N 1
ATOM 697 C CA . ALA A 1 92 ? 22.841 14.553 32.475 1.00 32.22 92 ALA A CA 1
ATOM 698 C C . ALA A 1 92 ? 22.282 14.598 33.922 1.00 32.22 92 ALA A C 1
ATOM 700 O O . ALA A 1 92 ? 22.434 15.564 34.656 1.00 32.22 92 ALA A O 1
ATOM 701 N N . ALA A 1 93 ? 21.808 13.395 34.298 1.00 30.34 93 ALA A N 1
ATOM 702 C CA . ALA A 1 93 ? 21.500 12.797 35.610 1.00 30.34 93 ALA A CA 1
ATOM 703 C C . ALA A 1 93 ? 20.003 12.806 36.000 1.00 30.34 93 ALA A C 1
ATOM 705 O O . ALA A 1 93 ? 19.417 13.869 36.147 1.00 30.34 93 ALA A O 1
ATOM 706 N N . ASP A 1 94 ? 19.262 11.691 35.907 1.00 28.62 94 ASP A N 1
ATOM 707 C CA . ASP A 1 94 ? 19.247 10.431 36.698 1.00 28.62 94 ASP A CA 1
ATOM 708 C C . ASP A 1 94 ? 18.318 10.531 37.929 1.00 28.62 94 ASP A C 1
ATOM 710 O O . ASP A 1 94 ? 18.333 11.536 38.634 1.00 28.62 94 ASP A O 1
ATOM 714 N N . GLY A 1 95 ? 17.521 9.483 38.179 1.00 26.27 95 GLY A N 1
ATOM 715 C CA . GLY A 1 95 ? 16.847 9.263 39.467 1.00 26.27 95 GLY A CA 1
ATOM 716 C C . GLY A 1 95 ? 15.309 9.314 39.532 1.00 26.27 95 GLY A C 1
ATOM 717 O O . GLY A 1 95 ? 14.718 10.362 39.747 1.00 26.27 95 GLY A O 1
ATOM 718 N N . GLN A 1 96 ? 14.722 8.110 39.529 1.00 31.94 96 GLN A N 1
ATOM 719 C CA . GLN A 1 96 ? 13.687 7.608 40.461 1.00 31.94 96 GLN A CA 1
ATOM 720 C C . GLN A 1 96 ? 12.183 7.937 40.304 1.00 31.94 96 GLN A C 1
ATOM 722 O O . GLN A 1 96 ? 11.685 9.024 40.566 1.00 31.94 96 GLN A O 1
ATOM 727 N N . ALA A 1 97 ? 11.477 6.848 39.966 1.00 33.62 97 ALA A N 1
ATOM 728 C CA . ALA A 1 97 ? 10.206 6.330 40.479 1.00 33.62 97 ALA A CA 1
ATOM 729 C C . ALA A 1 97 ? 9.350 7.210 41.414 1.00 33.62 97 ALA A C 1
ATOM 731 O O . ALA A 1 97 ? 9.699 7.446 42.567 1.00 33.62 97 ALA A O 1
ATOM 732 N N . ALA A 1 98 ? 8.129 7.495 40.955 1.00 34.53 98 ALA A N 1
ATOM 733 C CA . ALA A 1 98 ? 6.958 7.660 41.808 1.00 34.53 98 ALA A CA 1
ATOM 734 C C . ALA A 1 98 ? 5.732 7.071 41.092 1.00 34.53 98 ALA A C 1
ATOM 736 O O . ALA A 1 98 ? 5.291 7.555 40.050 1.00 34.53 98 ALA A O 1
ATOM 737 N N . GLU A 1 99 ? 5.222 5.983 41.657 1.00 35.72 99 GLU A N 1
ATOM 738 C CA . GLU A 1 99 ? 3.926 5.385 41.371 1.00 35.72 99 GLU A CA 1
ATOM 739 C C . GLU A 1 99 ? 2.849 6.248 42.035 1.00 35.72 99 GLU A C 1
ATOM 741 O O . GLU A 1 99 ? 2.798 6.320 43.260 1.00 35.72 99 GLU A O 1
ATOM 746 N N . ALA A 1 100 ? 2.014 6.935 41.249 1.00 31.92 100 ALA A N 1
ATOM 747 C CA . ALA A 1 100 ? 0.776 7.518 41.754 1.00 31.92 100 ALA A CA 1
ATOM 748 C C . ALA A 1 100 ? -0.204 7.863 40.617 1.00 31.92 100 ALA A C 1
ATOM 750 O O . ALA A 1 100 ? 0.055 8.726 39.784 1.00 31.92 100 ALA A O 1
ATOM 751 N N . VAL A 1 101 ? -1.374 7.231 40.709 1.00 33.59 101 VAL A N 1
ATOM 752 C CA . VAL A 1 101 ? -2.691 7.678 40.233 1.00 33.59 101 VAL A CA 1
ATOM 753 C C . VAL A 1 101 ? -2.935 7.670 38.721 1.00 33.59 101 VAL A C 1
ATOM 755 O O . VAL A 1 101 ? -2.348 8.415 37.942 1.00 33.59 101 VAL A O 1
ATOM 758 N N . ALA A 1 102 ? -3.916 6.849 38.336 1.00 44.84 102 ALA A N 1
ATOM 759 C CA . ALA A 1 102 ? -4.597 6.868 37.051 1.00 44.84 102 ALA A CA 1
ATOM 760 C C . ALA A 1 102 ? -5.006 8.302 36.668 1.00 44.84 102 ALA A C 1
ATOM 762 O O . ALA A 1 102 ? -6.014 8.835 37.133 1.00 44.84 102 ALA A O 1
ATOM 763 N N . ALA A 1 103 ? -4.193 8.925 35.817 1.00 36.62 103 ALA A N 1
ATOM 764 C CA . ALA A 1 103 ? -4.515 10.182 35.173 1.00 36.62 103 ALA A CA 1
ATOM 765 C C . ALA A 1 103 ? -5.594 9.935 34.102 1.00 36.62 103 ALA A C 1
ATOM 767 O O . ALA A 1 103 ? -5.538 8.924 33.392 1.00 36.62 103 ALA A O 1
ATOM 768 N N . PRO A 1 104 ? -6.580 10.837 33.969 1.00 39.00 104 PRO A N 1
ATOM 769 C CA . PRO A 1 104 ? -7.655 10.691 33.003 1.00 39.00 104 PRO A CA 1
ATOM 770 C C . PRO A 1 104 ? -7.073 10.656 31.588 1.00 39.00 104 PRO A C 1
ATOM 772 O O . PRO A 1 104 ? -6.214 11.465 31.231 1.00 39.00 104 PRO A O 1
ATOM 775 N N . VAL A 1 105 ? -7.544 9.696 30.791 1.00 46.00 105 VAL A N 1
ATOM 776 C CA . VAL A 1 105 ? -7.208 9.548 29.371 1.00 46.00 105 VAL A CA 1
ATOM 777 C C . VAL A 1 105 ? -7.357 10.917 28.687 1.00 46.00 105 VAL A C 1
ATOM 779 O O . VAL A 1 105 ? -8.445 11.495 28.760 1.00 46.00 105 VAL A O 1
ATOM 782 N N . PRO A 1 106 ? -6.307 11.470 28.047 1.00 41.78 106 PRO A N 1
ATOM 783 C CA . PRO A 1 106 ? -6.407 12.752 27.365 1.00 41.78 106 PRO A CA 1
ATOM 784 C C . PRO A 1 106 ? -7.510 12.686 26.310 1.00 41.78 106 PRO A C 1
ATOM 786 O O . PRO A 1 106 ? -7.460 11.860 25.396 1.00 41.78 106 PRO A O 1
ATOM 789 N N . GLN A 1 107 ? -8.514 13.548 26.457 1.00 46.72 107 GLN A N 1
ATOM 790 C CA . GLN A 1 107 ? -9.613 13.686 25.511 1.00 46.72 107 GLN A CA 1
ATOM 791 C C . GLN A 1 107 ? -9.066 14.034 24.117 1.00 46.72 107 GLN A C 1
ATOM 793 O O . GLN A 1 107 ? -8.162 14.854 23.958 1.00 46.72 107 GLN A O 1
ATOM 798 N N . HIS A 1 108 ? -9.602 13.338 23.117 1.00 47.03 108 HIS A N 1
ATOM 799 C CA . HIS A 1 108 ? -9.151 13.272 21.733 1.00 47.03 108 HIS A CA 1
ATOM 800 C C . HIS A 1 108 ? -8.983 14.651 21.065 1.00 47.03 108 HIS A C 1
ATOM 802 O O . HIS A 1 108 ? -9.948 15.243 20.598 1.00 47.03 108 HIS A O 1
ATOM 808 N N . THR A 1 109 ? -7.743 15.123 20.924 1.00 60.06 109 THR A N 1
ATOM 809 C CA . THR A 1 109 ? -7.386 16.232 20.013 1.00 60.06 109 THR A CA 1
ATOM 810 C C . THR A 1 109 ? -7.061 15.754 18.590 1.00 60.06 109 THR A C 1
ATOM 812 O O . THR A 1 109 ? -6.644 16.536 17.741 1.00 60.06 109 THR A O 1
ATOM 815 N N . GLY A 1 110 ? -7.224 14.457 18.313 1.00 72.38 110 GLY A N 1
ATOM 816 C CA . GLY A 1 110 ? -7.041 13.869 16.985 1.00 72.38 110 GLY A CA 1
ATOM 817 C C . GLY A 1 110 ? -8.338 13.829 16.178 1.00 72.38 110 GLY A C 1
ATOM 818 O O . GLY A 1 110 ? -9.429 13.829 16.742 1.00 72.38 110 GLY A O 1
ATOM 819 N N . LEU A 1 111 ? -8.213 13.749 14.852 1.00 88.25 111 LEU A N 1
ATOM 820 C CA . LEU A 1 111 ? -9.360 13.517 13.969 1.00 88.25 111 LEU A CA 1
ATOM 821 C C . LEU A 1 111 ? -9.979 12.136 14.229 1.00 88.25 111 LEU A C 1
ATOM 823 O O . LEU A 1 111 ? -9.272 11.195 14.596 1.00 88.25 111 LEU A O 1
ATOM 827 N N . ALA A 1 112 ? -11.288 12.009 14.001 1.00 90.94 112 ALA A N 1
ATOM 828 C CA . ALA A 1 112 ? -11.970 10.720 14.037 1.00 90.94 112 ALA A CA 1
ATOM 829 C C . ALA A 1 112 ? -11.508 9.859 12.853 1.00 90.94 112 ALA A C 1
ATOM 831 O O . ALA A 1 112 ? -11.568 10.308 11.706 1.00 90.94 112 ALA A O 1
ATOM 832 N N . VAL A 1 113 ? -11.040 8.641 13.142 1.00 95.19 113 VAL A N 1
ATOM 833 C CA . VAL A 1 113 ? -10.549 7.699 12.132 1.00 95.19 113 VAL A CA 1
ATOM 834 C C . VAL A 1 113 ? -11.177 6.326 12.337 1.00 95.19 113 VAL A C 1
ATOM 836 O O . VAL A 1 113 ? -11.178 5.799 13.452 1.00 95.19 113 VAL A O 1
ATOM 839 N N . HIS A 1 114 ? -11.676 5.735 11.256 1.00 96.19 114 HIS A N 1
ATOM 840 C CA . HIS A 1 114 ? -12.234 4.387 11.237 1.00 96.19 114 HIS A CA 1
ATOM 841 C C . HIS A 1 114 ? -11.654 3.569 10.087 1.00 96.19 114 HIS A C 1
ATOM 843 O O . HIS A 1 114 ? -11.310 4.106 9.037 1.00 96.19 114 HIS A O 1
ATOM 849 N N . LEU A 1 115 ? -11.568 2.258 10.289 1.00 96.88 115 LEU A N 1
ATOM 850 C CA . LEU A 1 115 ? -11.204 1.304 9.252 1.00 96.88 115 LEU A CA 1
ATOM 851 C C . LEU A 1 115 ? -12.461 0.534 8.855 1.00 96.88 115 LEU A C 1
ATOM 853 O O . LEU A 1 115 ? -13.163 0.030 9.735 1.00 96.88 115 LEU A O 1
ATOM 857 N N . LEU A 1 116 ? -12.762 0.498 7.561 1.00 97.00 116 LEU A N 1
ATOM 858 C CA . LEU A 1 116 ? -13.983 -0.087 7.016 1.00 97.00 116 LEU A CA 1
ATOM 859 C C . LEU A 1 116 ? -13.641 -1.281 6.128 1.00 97.00 116 LEU A C 1
ATOM 861 O O . LEU A 1 116 ? -12.722 -1.204 5.309 1.00 97.00 116 LEU A O 1
ATOM 865 N N . ASP A 1 117 ? -14.393 -2.366 6.263 1.00 96.12 117 ASP A N 1
ATOM 866 C CA . ASP A 1 117 ? -14.295 -3.532 5.385 1.00 96.12 117 ASP A CA 1
ATOM 867 C C . ASP A 1 117 ? -14.978 -3.291 4.024 1.00 96.12 117 ASP A C 1
ATOM 869 O O . ASP A 1 117 ? -15.467 -2.198 3.731 1.00 96.12 117 ASP A O 1
ATOM 873 N N . SER A 1 118 ? -14.999 -4.300 3.150 1.00 94.12 118 SER A N 1
ATOM 874 C CA . SER A 1 118 ? -15.655 -4.214 1.829 1.00 94.12 118 SER A CA 1
ATOM 875 C C . SER A 1 118 ? -17.168 -3.958 1.879 1.00 94.12 118 SER A C 1
ATOM 877 O O . SER A 1 118 ? -17.728 -3.474 0.898 1.00 94.12 118 SER A O 1
ATOM 879 N N . GLN A 1 119 ? -17.819 -4.261 3.003 1.00 94.62 119 GLN A N 1
ATOM 880 C CA . GLN A 1 119 ? -19.248 -4.045 3.233 1.00 94.62 119 GLN A CA 1
ATOM 881 C C . GLN A 1 119 ? -19.524 -2.694 3.916 1.00 94.62 119 GLN A C 1
ATOM 883 O O . GLN A 1 119 ? -20.678 -2.330 4.140 1.00 94.62 119 GLN A O 1
ATOM 888 N N . GLY A 1 120 ? -18.477 -1.930 4.241 1.00 91.06 120 GLY A N 1
ATOM 889 C CA . GLY A 1 120 ? -18.576 -0.659 4.951 1.00 91.06 120 GLY A CA 1
ATOM 890 C C . GLY A 1 120 ? -18.759 -0.802 6.463 1.00 91.06 120 GLY A C 1
ATOM 891 O O . GLY A 1 120 ? -19.039 0.199 7.126 1.00 91.06 120 GLY A O 1
ATOM 892 N N . ALA A 1 121 ? -18.602 -2.004 7.024 1.00 95.31 121 ALA A N 1
ATOM 893 C CA . ALA A 1 121 ? -18.643 -2.219 8.463 1.00 95.31 121 ALA A CA 1
ATOM 894 C C . ALA A 1 121 ? -17.308 -1.824 9.107 1.00 95.31 121 ALA A C 1
ATOM 896 O O . ALA A 1 121 ? -16.234 -1.989 8.525 1.00 95.31 121 ALA A O 1
ATOM 897 N N . LYS A 1 122 ? -17.374 -1.283 10.330 1.00 96.00 122 LYS A N 1
ATOM 898 C CA . LYS A 1 122 ? -16.177 -0.909 11.091 1.00 96.00 122 LYS A CA 1
ATOM 899 C C . LYS A 1 122 ? -15.458 -2.166 11.561 1.00 96.00 122 LYS A C 1
ATOM 901 O O . LYS A 1 122 ? -16.076 -3.036 12.173 1.00 96.00 122 LYS A O 1
ATOM 906 N N . ILE A 1 123 ? -14.151 -2.222 11.329 1.00 94.88 123 ILE A N 1
ATOM 907 C CA . ILE A 1 123 ? -13.327 -3.324 11.821 1.00 94.88 123 ILE A CA 1
ATOM 908 C C . ILE A 1 123 ? -13.288 -3.280 13.360 1.00 94.88 123 ILE A C 1
ATOM 910 O O . ILE A 1 123 ? -13.080 -2.198 13.920 1.00 94.88 123 ILE A O 1
ATOM 914 N N . PRO A 1 124 ? -13.503 -4.418 14.052 1.00 93.62 124 PRO A N 1
ATOM 915 C CA . PRO A 1 124 ? -13.538 -4.459 15.507 1.00 93.62 124 PRO A CA 1
ATOM 916 C C . PRO A 1 124 ? -12.233 -3.998 16.153 1.00 93.62 124 PRO A C 1
ATOM 918 O O . PRO A 1 124 ? -11.132 -4.297 15.679 1.00 93.62 124 PRO A O 1
ATOM 921 N N . ASN A 1 125 ? -12.376 -3.349 17.305 1.00 91.25 125 ASN A N 1
ATOM 922 C CA . ASN A 1 125 ? -11.264 -3.092 18.210 1.00 91.25 125 ASN A CA 1
ATOM 923 C C . ASN A 1 125 ? -10.652 -4.423 18.699 1.00 91.25 125 ASN A C 1
ATOM 925 O O . ASN A 1 125 ? -11.337 -5.441 18.776 1.00 91.25 125 ASN A O 1
ATOM 929 N N . GLY A 1 126 ? -9.368 -4.422 19.037 1.00 92.31 126 GLY A N 1
ATOM 930 C CA . GLY A 1 126 ? -8.577 -5.582 19.440 1.00 92.31 126 GLY A CA 1
ATOM 931 C C . GLY A 1 126 ? -7.977 -6.359 18.267 1.00 92.31 126 GLY A C 1
ATOM 932 O O . GLY A 1 126 ? -7.018 -7.097 18.475 1.00 92.31 126 GLY A O 1
ATOM 933 N N . THR A 1 127 ? -8.477 -6.162 17.043 1.00 95.81 127 THR A N 1
ATOM 934 C CA . THR A 1 127 ? -7.938 -6.818 15.843 1.00 95.81 127 THR A CA 1
ATOM 935 C C . THR A 1 127 ? -6.479 -6.393 15.614 1.00 95.81 127 THR A C 1
ATOM 937 O O . THR A 1 127 ? -6.199 -5.186 15.646 1.00 95.81 127 THR A O 1
ATOM 940 N N . PRO A 1 128 ? -5.545 -7.328 15.355 1.00 97.56 128 PRO A N 1
ATOM 941 C CA . PRO A 1 128 ? -4.176 -6.994 14.972 1.00 97.56 128 PRO A CA 1
ATOM 942 C C . PRO A 1 128 ? -4.140 -6.094 13.733 1.00 97.56 128 PRO A C 1
ATOM 944 O O . PRO A 1 128 ? -4.842 -6.348 12.753 1.00 97.56 128 PRO A O 1
ATOM 947 N N . VAL A 1 129 ? -3.296 -5.060 13.734 1.00 97.06 129 VAL A N 1
ATOM 948 C CA . VAL A 1 129 ? -3.198 -4.079 12.635 1.00 97.06 129 VAL A CA 1
ATOM 949 C C . VAL A 1 129 ? -2.988 -4.739 11.274 1.00 97.06 129 VAL A C 1
ATOM 951 O O . VAL A 1 129 ? -3.608 -4.325 10.295 1.00 97.06 129 VAL A O 1
ATOM 954 N N . ALA A 1 130 ? -2.140 -5.766 11.189 1.00 96.75 130 ALA A N 1
ATOM 955 C CA . ALA A 1 130 ? -1.896 -6.451 9.922 1.00 96.75 130 ALA A CA 1
ATOM 956 C C . ALA A 1 130 ? -3.145 -7.174 9.393 1.00 96.75 130 ALA A C 1
ATOM 958 O O . ALA A 1 130 ? -3.397 -7.154 8.192 1.00 96.75 130 ALA A O 1
ATOM 959 N N . GLU A 1 131 ? -3.923 -7.804 10.271 1.00 96.75 131 GLU A N 1
ATOM 960 C CA . GLU A 1 131 ? -5.169 -8.481 9.905 1.00 96.75 131 GLU A CA 1
ATOM 961 C C . GLU A 1 131 ? -6.249 -7.466 9.525 1.00 96.75 131 GLU A C 1
ATOM 963 O O . GLU A 1 131 ? -6.852 -7.563 8.457 1.00 96.75 131 GLU A O 1
ATOM 968 N N . ALA A 1 132 ? -6.405 -6.428 10.346 1.00 96.94 132 ALA A N 1
ATOM 969 C CA . ALA A 1 132 ? -7.342 -5.343 10.117 1.00 96.94 132 ALA A CA 1
ATOM 970 C C . ALA A 1 132 ? -7.105 -4.673 8.753 1.00 96.94 132 ALA A C 1
ATOM 972 O O . ALA A 1 132 ? -8.032 -4.515 7.964 1.00 96.94 132 ALA A O 1
ATOM 973 N N . LEU A 1 133 ? -5.856 -4.327 8.429 1.00 96.69 133 LEU A N 1
ATOM 974 C CA . LEU A 1 133 ? -5.520 -3.678 7.160 1.00 96.69 133 LEU A CA 1
ATOM 975 C C . LEU A 1 133 ? -5.627 -4.614 5.947 1.00 96.69 133 LEU A C 1
ATOM 977 O O . LEU A 1 133 ? -5.889 -4.129 4.851 1.00 96.69 133 LEU A O 1
ATOM 981 N N . LYS A 1 134 ? -5.460 -5.934 6.119 1.00 96.25 134 LYS A N 1
ATOM 982 C CA . LYS A 1 134 ? -5.710 -6.914 5.044 1.00 96.25 134 LYS A CA 1
ATOM 983 C C . LYS A 1 134 ? -7.194 -7.003 4.679 1.00 96.25 134 LYS A C 1
ATOM 985 O O . LYS A 1 134 ? -7.508 -7.206 3.511 1.00 96.25 134 LYS A O 1
ATOM 990 N N . GLY A 1 135 ? -8.085 -6.881 5.665 1.00 94.88 135 GLY A N 1
ATOM 991 C CA . GLY A 1 135 ? -9.539 -6.916 5.467 1.00 94.88 135 GLY A CA 1
ATOM 992 C C . GLY A 1 135 ? -10.169 -5.563 5.116 1.00 94.88 135 GLY A C 1
ATOM 993 O O . GLY A 1 135 ? -11.343 -5.506 4.745 1.00 94.88 135 GLY A O 1
ATOM 994 N N . ALA A 1 136 ? -9.412 -4.474 5.238 1.00 96.81 136 ALA A N 1
ATOM 995 C CA . ALA A 1 136 ? -9.909 -3.127 5.016 1.00 96.81 136 ALA A CA 1
ATOM 996 C C . ALA A 1 136 ? -10.052 -2.795 3.530 1.00 96.81 136 ALA A C 1
ATOM 998 O O . ALA A 1 136 ? -9.154 -3.043 2.729 1.00 96.81 136 ALA A O 1
ATOM 999 N N . SER A 1 137 ? -11.163 -2.150 3.186 1.00 96.12 137 SER A N 1
ATOM 1000 C CA . SER A 1 137 ? -11.377 -1.544 1.872 1.00 96.12 137 SER A CA 1
ATOM 1001 C C . SER A 1 137 ? -11.178 -0.029 1.901 1.00 96.12 137 SER A C 1
ATOM 1003 O O . SER A 1 137 ? -10.715 0.544 0.917 1.00 96.12 137 SER A O 1
ATOM 1005 N N . HIS A 1 138 ? -11.497 0.623 3.026 1.00 96.50 138 HIS A N 1
ATOM 1006 C CA . HIS A 1 138 ? -11.384 2.071 3.176 1.00 96.50 138 HIS A CA 1
ATOM 1007 C C . HIS A 1 138 ? -10.872 2.465 4.563 1.00 96.50 138 HIS A C 1
ATOM 1009 O O . HIS A 1 138 ? -11.180 1.826 5.571 1.00 96.50 138 HIS A O 1
ATOM 1015 N N . VAL A 1 139 ? -10.154 3.585 4.617 1.00 96.31 139 VAL A N 1
ATOM 1016 C CA . VAL A 1 139 ? -9.937 4.359 5.843 1.00 96.31 139 VAL A CA 1
ATOM 1017 C C . VAL A 1 139 ? -10.843 5.579 5.788 1.00 96.31 139 VAL A C 1
ATOM 1019 O O . VAL A 1 139 ? -10.788 6.351 4.836 1.00 96.31 139 VAL A O 1
ATOM 1022 N N . GLU A 1 140 ? -11.668 5.773 6.806 1.00 95.25 140 GLU A N 1
ATOM 1023 C CA . GLU A 1 140 ? -12.492 6.968 6.955 1.00 95.25 140 GLU A CA 1
ATOM 1024 C C . GLU A 1 140 ? -11.794 7.949 7.900 1.00 95.25 140 GLU A C 1
ATOM 1026 O O . GLU A 1 140 ? -11.528 7.603 9.050 1.00 95.25 140 GLU A O 1
ATOM 1031 N N . ILE A 1 141 ? -11.485 9.158 7.429 1.00 94.06 141 ILE A N 1
ATOM 1032 C CA . ILE A 1 141 ? -10.842 10.230 8.204 1.00 94.06 141 ILE A CA 1
ATOM 1033 C C . ILE A 1 141 ? -11.771 11.442 8.179 1.00 94.06 141 ILE A C 1
ATOM 1035 O O . ILE A 1 141 ? -12.000 12.034 7.128 1.00 94.06 141 ILE A O 1
ATOM 1039 N N . SER A 1 142 ? -12.324 11.823 9.333 1.00 91.50 142 SER A N 1
ATOM 1040 C CA . SER A 1 142 ? -13.280 12.940 9.443 1.00 91.50 142 SER A CA 1
ATOM 1041 C C . SER A 1 142 ? -14.457 12.860 8.453 1.00 91.50 142 SER A C 1
ATOM 1043 O O . SER A 1 142 ? -14.897 13.881 7.929 1.00 91.50 142 SER A O 1
ATOM 1045 N N . GLY A 1 143 ? -14.950 11.647 8.183 1.00 89.25 143 GLY A N 1
ATOM 1046 C CA . GLY A 1 143 ? -16.055 11.387 7.252 1.00 89.25 143 GLY A CA 1
ATOM 1047 C C . GLY A 1 143 ? -15.654 11.250 5.778 1.00 89.25 143 GLY A C 1
ATOM 1048 O O . GLY A 1 143 ? -16.495 10.895 4.958 1.00 89.25 143 GLY A O 1
ATOM 1049 N N . GLU A 1 144 ? -14.388 11.481 5.424 1.00 91.88 144 GLU A N 1
ATOM 1050 C CA . GLU A 1 144 ? -13.876 11.251 4.071 1.00 91.88 144 GLU A CA 1
ATOM 1051 C C . GLU A 1 144 ? -13.324 9.828 3.953 1.00 91.88 144 GLU A C 1
ATOM 1053 O O . GLU A 1 144 ? -12.525 9.405 4.787 1.00 91.88 144 GLU A O 1
ATOM 1058 N N . ARG A 1 145 ? -13.754 9.080 2.931 1.00 93.88 145 ARG A N 1
ATOM 1059 C CA . ARG A 1 145 ? -13.354 7.683 2.718 1.00 93.88 145 ARG A CA 1
ATOM 1060 C C . ARG A 1 145 ? -12.234 7.591 1.696 1.00 93.88 145 ARG A C 1
ATOM 1062 O O . ARG A 1 145 ? -12.438 7.888 0.523 1.00 93.88 145 ARG A O 1
ATOM 1069 N N . LEU A 1 146 ? -11.079 7.124 2.146 1.00 94.00 146 LEU A N 1
ATOM 1070 C CA . LEU A 1 146 ? -9.914 6.872 1.314 1.00 94.00 146 LEU A CA 1
ATOM 1071 C C . LEU A 1 146 ? -9.825 5.374 1.002 1.00 94.00 146 LEU A C 1
ATOM 1073 O O . LEU A 1 146 ? -9.839 4.577 1.946 1.00 94.00 146 LEU A O 1
ATOM 1077 N N . PRO A 1 147 ? -9.713 4.965 -0.272 1.00 95.31 147 PRO A N 1
ATOM 1078 C CA . PRO A 1 147 ? -9.512 3.568 -0.630 1.00 95.31 147 PRO A CA 1
ATOM 1079 C C . PRO A 1 147 ? -8.181 3.043 -0.082 1.00 95.31 147 PRO A C 1
ATOM 1081 O O . PRO A 1 147 ? -7.155 3.730 -0.119 1.00 95.31 147 PRO A O 1
ATOM 1084 N N . VAL A 1 148 ? -8.207 1.802 0.401 1.00 96.00 148 VAL A N 1
ATOM 1085 C CA . VAL A 1 148 ? -7.022 1.050 0.817 1.00 96.00 148 VAL A CA 1
ATOM 1086 C C . VAL A 1 148 ? -6.509 0.231 -0.362 1.00 96.00 148 VAL A C 1
ATOM 1088 O O . VAL A 1 148 ? -7.209 -0.623 -0.902 1.00 96.00 148 VAL A O 1
ATOM 1091 N N . ILE A 1 149 ? -5.257 0.468 -0.735 1.00 95.25 149 ILE A N 1
ATOM 1092 C CA . ILE A 1 149 ? -4.529 -0.294 -1.742 1.00 95.25 149 ILE A CA 1
ATOM 1093 C C . ILE A 1 149 ? -3.531 -1.185 -1.013 1.00 95.25 149 ILE A C 1
ATOM 1095 O O . ILE A 1 149 ? -2.495 -0.731 -0.520 1.00 95.25 149 ILE A O 1
ATOM 1099 N N . LEU A 1 150 ? -3.861 -2.471 -0.934 1.00 95.56 150 LEU A N 1
ATOM 1100 C CA . LEU A 1 150 ? -3.005 -3.467 -0.309 1.00 95.56 150 LEU A CA 1
ATOM 1101 C C . LEU A 1 150 ? -1.930 -3.940 -1.288 1.00 95.56 150 LEU A C 1
ATOM 1103 O O . LEU A 1 150 ? -2.241 -4.408 -2.381 1.00 95.56 150 LEU A O 1
ATOM 1107 N N . ASN A 1 151 ? -0.675 -3.884 -0.846 1.00 95.06 151 ASN A N 1
ATOM 1108 C CA . ASN A 1 151 ? 0.489 -4.454 -1.514 1.00 95.06 151 ASN A CA 1
ATOM 1109 C C . ASN A 1 151 ? 0.554 -4.101 -3.013 1.00 95.06 151 ASN A C 1
ATOM 1111 O O . ASN A 1 151 ? 0.606 -5.007 -3.849 1.00 95.06 151 ASN A O 1
ATOM 1115 N N . PRO A 1 152 ? 0.534 -2.803 -3.387 1.00 93.44 152 PRO A N 1
ATOM 1116 C CA . PRO A 1 152 ? 0.585 -2.433 -4.791 1.00 93.44 152 PRO A CA 1
ATOM 1117 C C . PRO A 1 152 ? 1.885 -2.936 -5.435 1.00 93.44 152 PRO A C 1
ATOM 1119 O O . PRO A 1 152 ? 2.945 -2.911 -4.795 1.00 93.44 152 PRO A O 1
ATOM 1122 N N . PRO A 1 153 ? 1.835 -3.353 -6.712 1.00 92.25 153 PRO A N 1
ATOM 1123 C CA . PRO A 1 153 ? 3.018 -3.800 -7.432 1.00 92.25 153 PRO A CA 1
ATOM 1124 C C . PRO A 1 153 ? 4.038 -2.662 -7.472 1.00 92.25 153 PRO A C 1
ATOM 1126 O O . PRO A 1 153 ? 3.746 -1.575 -7.970 1.00 92.25 153 PRO A O 1
ATOM 1129 N N . SER A 1 154 ? 5.244 -2.889 -6.956 1.00 89.38 154 SER A N 1
ATOM 1130 C CA . SER A 1 154 ? 6.246 -1.828 -6.868 1.00 89.38 154 SER A CA 1
ATOM 1131 C C . SER A 1 154 ? 7.637 -2.300 -7.270 1.00 89.38 154 SER A C 1
ATOM 1133 O O . SER A 1 154 ? 8.022 -3.452 -7.077 1.00 89.38 154 SER A O 1
ATOM 1135 N N . VAL A 1 155 ? 8.405 -1.385 -7.859 1.00 91.31 155 VAL A N 1
ATOM 1136 C CA . VAL A 1 155 ? 9.818 -1.610 -8.167 1.00 91.31 155 VAL A CA 1
ATOM 1137 C C . VAL A 1 155 ? 10.644 -1.003 -7.043 1.00 91.31 155 VAL A C 1
ATOM 1139 O O . VAL A 1 155 ? 10.685 0.211 -6.879 1.00 91.31 155 VAL A O 1
ATOM 1142 N N . GLN A 1 156 ? 11.289 -1.870 -6.269 1.00 89.50 156 GLN A N 1
ATOM 1143 C CA . GLN A 1 156 ? 12.172 -1.510 -5.158 1.00 89.50 156 GLN A CA 1
ATOM 1144 C C . GLN A 1 156 ? 13.522 -0.997 -5.659 1.00 89.50 156 GLN A C 1
ATOM 1146 O O . GLN A 1 156 ? 14.086 -0.053 -5.114 1.00 89.50 156 GLN A O 1
ATOM 1151 N N . LYS A 1 157 ? 14.063 -1.647 -6.695 1.00 91.69 157 LYS A N 1
ATOM 1152 C CA . LYS A 1 157 ? 15.388 -1.335 -7.232 1.00 91.69 157 LYS A CA 1
ATOM 1153 C C . LYS A 1 157 ? 15.398 -1.531 -8.740 1.00 91.69 157 LYS A C 1
ATOM 1155 O O . LYS A 1 157 ? 14.933 -2.559 -9.222 1.00 91.69 157 LYS A O 1
ATOM 1160 N N . LEU A 1 158 ? 15.954 -0.567 -9.465 1.00 92.38 158 LEU A N 1
ATOM 1161 C CA . LEU A 1 158 ? 16.258 -0.678 -10.888 1.00 92.38 158 LEU A CA 1
ATOM 1162 C C . LEU A 1 158 ? 17.693 -0.206 -11.101 1.00 92.38 158 LEU A C 1
ATOM 1164 O O . LEU A 1 158 ? 18.005 0.956 -10.855 1.00 92.38 158 LEU A O 1
ATOM 1168 N N . GLU A 1 159 ? 18.546 -1.105 -11.566 1.00 91.19 159 GLU A N 1
ATOM 1169 C CA . GLU A 1 159 ? 19.942 -0.821 -11.886 1.00 91.19 159 GLU A CA 1
ATOM 1170 C C . GLU A 1 159 ? 20.216 -1.197 -13.335 1.00 91.19 159 GLU A C 1
ATOM 1172 O O . GLU A 1 159 ? 19.724 -2.209 -13.826 1.00 91.19 159 GLU A O 1
ATOM 1177 N N . VAL A 1 160 ? 21.011 -0.383 -14.022 1.00 90.44 160 VAL A N 1
ATOM 1178 C CA . VAL A 1 160 ? 21.537 -0.698 -15.352 1.00 90.44 160 VAL A CA 1
ATOM 1179 C C . VAL A 1 160 ? 23.041 -0.807 -15.206 1.00 90.44 160 VAL A C 1
ATOM 1181 O O . VAL A 1 160 ? 23.683 0.132 -14.734 1.00 90.44 160 VAL A O 1
ATOM 1184 N N . PHE A 1 161 ? 23.592 -1.963 -15.560 1.00 84.94 161 PHE A N 1
ATOM 1185 C CA . PHE A 1 161 ? 25.019 -2.214 -15.414 1.00 84.94 161 PHE A CA 1
ATOM 1186 C C . PHE A 1 161 ? 25.778 -1.855 -16.687 1.00 84.94 161 PHE A C 1
ATOM 1188 O O . PHE A 1 161 ? 25.336 -2.149 -17.798 1.00 84.94 161 PHE A O 1
ATOM 1195 N N . GLY A 1 162 ? 26.964 -1.280 -16.494 1.00 82.06 162 GLY A N 1
ATOM 1196 C CA . GLY A 1 162 ? 27.892 -0.954 -17.569 1.00 82.06 162 GLY A CA 1
ATOM 1197 C C . GLY A 1 162 ? 27.609 0.381 -18.254 1.00 82.06 162 GLY A C 1
ATOM 1198 O O . GLY A 1 162 ? 26.595 1.041 -18.028 1.00 82.06 162 GLY A O 1
ATOM 1199 N N . GLN A 1 163 ? 28.560 0.790 -19.091 1.00 83.38 163 GLN A N 1
ATOM 1200 C CA . GLN A 1 163 ? 28.365 1.913 -19.996 1.00 83.38 163 GLN A CA 1
ATOM 1201 C C . GLN A 1 163 ? 27.687 1.429 -21.283 1.00 83.38 163 GLN A C 1
ATOM 1203 O O . GLN A 1 163 ? 27.958 0.319 -21.746 1.00 83.38 163 GLN A O 1
ATOM 1208 N N . PRO A 1 164 ? 26.809 2.250 -21.873 1.00 85.69 164 PRO A N 1
ATOM 1209 C CA . PRO A 1 164 ? 26.168 1.918 -23.130 1.00 85.69 164 PRO A CA 1
ATOM 1210 C C . PRO A 1 164 ? 27.171 1.986 -24.286 1.00 85.69 164 PRO A C 1
ATOM 1212 O O . PRO A 1 164 ? 27.750 3.037 -24.554 1.00 85.69 164 PRO A O 1
ATOM 1215 N N . PHE A 1 165 ? 27.331 0.874 -25.003 1.00 84.94 165 PHE A N 1
ATOM 1216 C CA . PHE A 1 165 ? 28.130 0.794 -26.226 1.00 84.94 165 PHE A CA 1
ATOM 1217 C C . PHE A 1 165 ? 27.277 0.280 -27.382 1.00 84.94 165 PHE A C 1
ATOM 1219 O O . PHE A 1 165 ? 26.425 -0.590 -27.203 1.00 84.94 165 PHE A O 1
ATOM 1226 N N . ALA A 1 166 ? 27.514 0.809 -28.583 1.00 87.38 166 ALA A N 1
ATOM 1227 C CA . ALA A 1 166 ? 26.841 0.329 -29.783 1.00 87.38 166 ALA A CA 1
ATOM 1228 C C . ALA A 1 166 ? 27.180 -1.151 -30.025 1.00 87.38 166 ALA A C 1
ATOM 1230 O O . ALA A 1 166 ? 28.343 -1.541 -29.971 1.00 87.38 166 ALA A O 1
ATOM 1231 N N . GLY A 1 167 ? 26.157 -1.968 -30.282 1.00 88.50 167 GLY A N 1
ATOM 1232 C CA . GLY A 1 167 ? 26.315 -3.410 -30.493 1.00 88.50 167 GLY A CA 1
ATOM 1233 C C . GLY A 1 167 ? 26.466 -4.245 -29.214 1.00 88.50 167 GLY A C 1
ATOM 1234 O O . GLY A 1 167 ? 26.422 -5.468 -29.305 1.00 88.50 167 GLY A O 1
ATOM 1235 N N . CYS A 1 168 ? 26.574 -3.626 -28.033 1.00 86.25 168 CYS A N 1
ATOM 1236 C CA . CYS A 1 168 ? 26.624 -4.340 -26.756 1.00 86.25 168 CYS A CA 1
ATOM 1237 C C . CYS A 1 168 ? 25.252 -4.309 -26.062 1.00 86.25 168 CYS A C 1
ATOM 1239 O O . CYS A 1 168 ? 24.675 -3.228 -25.907 1.00 86.25 168 CYS A O 1
ATOM 1241 N N . PRO A 1 169 ? 24.716 -5.456 -25.604 1.00 87.56 169 PRO A N 1
ATOM 1242 C CA . PRO A 1 169 ? 23.457 -5.474 -24.873 1.00 87.56 169 PRO A CA 1
ATOM 1243 C C . PRO A 1 169 ? 23.603 -4.771 -23.519 1.00 87.56 169 PRO A C 1
ATOM 1245 O O . PRO A 1 169 ? 24.538 -5.027 -22.761 1.00 87.56 169 PRO A O 1
ATOM 1248 N N . LEU A 1 170 ? 22.637 -3.911 -23.197 1.00 88.81 170 LEU A N 1
ATOM 1249 C CA . LEU A 1 170 ? 22.489 -3.326 -21.868 1.00 88.81 170 LEU A CA 1
ATOM 1250 C C . LEU A 1 170 ? 21.662 -4.260 -20.989 1.00 88.81 170 LEU A C 1
ATOM 1252 O O . LEU A 1 170 ? 20.540 -4.626 -21.344 1.00 88.81 170 LEU A O 1
ATOM 1256 N N . VAL A 1 171 ? 22.200 -4.607 -19.822 1.00 89.06 171 VAL A N 1
ATOM 1257 C CA . VAL A 1 171 ? 21.517 -5.470 -18.856 1.00 89.06 171 VAL A CA 1
ATOM 1258 C C . VAL A 1 171 ? 20.972 -4.618 -17.716 1.00 89.06 171 VAL A C 1
ATOM 1260 O O . VAL A 1 171 ? 21.721 -3.919 -17.028 1.00 89.06 171 VAL A O 1
ATOM 1263 N N . ALA A 1 172 ? 19.656 -4.691 -17.515 1.00 90.19 172 ALA A N 1
ATOM 1264 C CA . ALA A 1 172 ? 18.979 -4.096 -16.373 1.00 90.19 172 ALA A CA 1
ATOM 1265 C C . ALA A 1 172 ? 18.662 -5.172 -15.326 1.00 90.19 172 ALA A C 1
ATOM 1267 O O . ALA A 1 172 ? 18.153 -6.240 -15.662 1.00 90.19 172 ALA A O 1
ATOM 1268 N N . SER A 1 173 ? 18.931 -4.872 -14.059 1.00 91.38 173 SER A N 1
ATOM 1269 C CA . SER A 1 173 ? 18.482 -5.657 -12.912 1.00 91.38 173 SER A CA 1
ATOM 1270 C C . SER A 1 173 ? 17.333 -4.938 -12.227 1.00 91.38 173 SER A C 1
ATOM 1272 O O . SER A 1 173 ? 17.422 -3.747 -11.920 1.00 91.38 173 SER A O 1
ATOM 1274 N N . ILE A 1 174 ? 16.243 -5.668 -12.002 1.00 92.50 174 ILE A N 1
ATOM 1275 C CA . ILE A 1 174 ? 15.032 -5.153 -11.373 1.00 92.50 174 ILE A CA 1
ATOM 1276 C C . ILE A 1 174 ? 14.743 -5.994 -10.137 1.00 92.50 174 ILE A C 1
ATOM 1278 O O . ILE A 1 174 ? 14.596 -7.213 -10.227 1.00 92.50 174 ILE A O 1
ATOM 1282 N N . ARG A 1 175 ? 14.604 -5.335 -8.990 1.00 92.50 175 ARG A N 1
ATOM 1283 C CA . ARG A 1 175 ? 14.022 -5.925 -7.789 1.00 92.50 175 ARG A CA 1
ATOM 1284 C C . ARG A 1 175 ? 12.602 -5.405 -7.639 1.00 92.50 175 ARG A C 1
ATOM 1286 O O . ARG A 1 175 ? 12.392 -4.201 -7.492 1.00 92.50 175 ARG A O 1
ATOM 1293 N N . CYS A 1 176 ? 11.652 -6.324 -7.660 1.00 91.50 176 CYS A N 1
ATOM 1294 C CA . CYS A 1 176 ? 10.238 -6.033 -7.485 1.00 91.50 176 CYS A CA 1
ATOM 1295 C C . CYS A 1 176 ? 9.764 -6.439 -6.090 1.00 91.50 176 CYS A C 1
ATOM 1297 O O . CYS A 1 176 ? 10.320 -7.350 -5.476 1.00 91.50 176 CYS A O 1
ATOM 1299 N N . GLU A 1 177 ? 8.710 -5.785 -5.626 1.00 91.19 177 G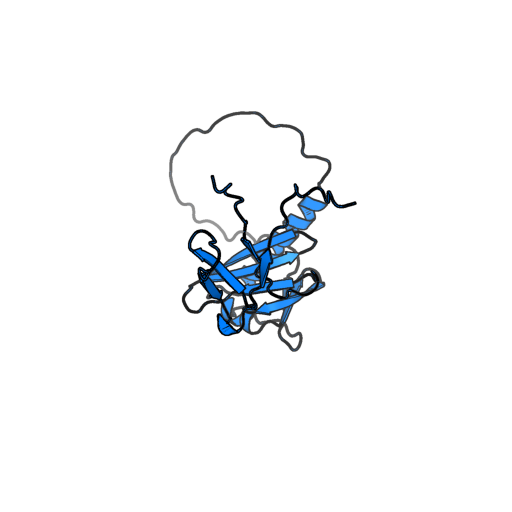LU A N 1
ATOM 1300 C CA . GLU A 1 177 ? 7.932 -6.157 -4.450 1.00 91.19 177 GLU A CA 1
ATOM 1301 C C . GLU A 1 177 ? 6.461 -6.250 -4.861 1.00 91.19 177 GLU A C 1
ATOM 1303 O O . GLU A 1 177 ? 5.972 -5.415 -5.625 1.00 91.19 177 GLU A O 1
ATOM 1308 N N . PHE A 1 178 ? 5.771 -7.292 -4.394 1.00 92.25 178 PHE A N 1
ATOM 1309 C CA . PHE A 1 178 ? 4.369 -7.581 -4.727 1.00 92.25 178 PHE A CA 1
ATOM 1310 C C . PHE A 1 178 ? 4.068 -7.738 -6.231 1.00 92.25 178 PHE A C 1
ATOM 1312 O O . PHE A 1 178 ? 2.914 -7.744 -6.649 1.00 92.25 178 PHE A O 1
ATOM 1319 N N . CYS A 1 179 ? 5.092 -7.920 -7.068 1.00 91.94 179 CYS A N 1
ATOM 1320 C CA . CYS A 1 179 ? 4.934 -8.305 -8.465 1.00 91.94 179 CYS A CA 1
ATOM 1321 C C . CYS A 1 179 ? 6.120 -9.129 -8.970 1.00 91.94 179 CYS A C 1
ATOM 1323 O O . CYS A 1 179 ? 7.199 -9.157 -8.374 1.00 91.94 179 CYS A O 1
ATOM 1325 N N . LYS A 1 180 ? 5.911 -9.820 -10.093 1.00 90.44 180 LYS A N 1
ATOM 1326 C CA . LYS A 1 180 ? 6.973 -10.549 -10.795 1.00 90.44 180 LYS A CA 1
ATOM 1327 C C . LYS A 1 180 ? 7.716 -9.589 -11.731 1.00 90.44 180 LYS A C 1
ATOM 1329 O O . LYS A 1 180 ? 7.051 -8.792 -12.393 1.00 90.44 180 LYS A O 1
ATOM 1334 N N . PRO A 1 181 ? 9.048 -9.703 -11.891 1.00 88.44 181 PRO A N 1
ATOM 1335 C CA . PRO A 1 181 ? 9.792 -8.900 -12.866 1.00 88.44 181 PRO A CA 1
ATOM 1336 C C . PRO A 1 181 ? 9.242 -9.010 -14.295 1.00 88.44 181 PRO A C 1
ATOM 1338 O O . PRO A 1 181 ? 9.233 -8.028 -15.024 1.00 88.44 181 PRO A O 1
ATOM 1341 N N . SER A 1 182 ? 8.697 -10.173 -14.671 1.00 88.56 182 SER A N 1
ATOM 1342 C CA . SER A 1 182 ? 8.074 -10.402 -15.983 1.00 88.56 182 SER A CA 1
ATOM 1343 C C . SER A 1 182 ? 6.793 -9.595 -16.231 1.00 88.56 182 SER A C 1
ATOM 1345 O O . SER A 1 182 ? 6.346 -9.516 -17.368 1.00 88.56 182 SER A O 1
ATOM 1347 N N . ALA A 1 183 ? 6.182 -9.027 -15.187 1.00 88.94 183 ALA A N 1
ATOM 1348 C CA . ALA A 1 183 ? 5.014 -8.153 -15.296 1.00 88.94 183 ALA A CA 1
ATOM 1349 C C . ALA A 1 183 ? 5.396 -6.665 -15.423 1.00 88.94 183 ALA A C 1
ATOM 1351 O O . ALA A 1 183 ? 4.525 -5.819 -15.618 1.00 88.94 183 ALA A O 1
ATOM 1352 N N . VAL A 1 184 ? 6.685 -6.327 -15.294 1.00 88.75 184 VAL A N 1
ATOM 1353 C CA . VAL A 1 184 ? 7.179 -4.952 -15.397 1.00 88.75 184 VAL A CA 1
ATOM 1354 C C . VAL A 1 184 ? 7.454 -4.608 -16.856 1.00 88.75 184 VAL A C 1
ATOM 1356 O O . VAL A 1 184 ? 8.173 -5.318 -17.555 1.00 88.75 184 VAL A O 1
ATOM 1359 N N . ILE A 1 185 ? 6.932 -3.468 -17.303 1.00 89.94 185 ILE A N 1
ATOM 1360 C CA . ILE A 1 185 ? 7.217 -2.926 -18.632 1.00 89.94 185 ILE A CA 1
ATOM 1361 C C . ILE A 1 185 ? 8.386 -1.948 -18.516 1.00 89.94 185 ILE A C 1
ATOM 1363 O O . ILE A 1 185 ? 8.264 -0.875 -17.920 1.00 89.94 185 ILE A O 1
ATOM 1367 N N . LEU A 1 186 ? 9.522 -2.305 -19.116 1.00 87.38 186 LEU A N 1
ATOM 1368 C CA . LEU A 1 186 ? 10.670 -1.415 -19.250 1.00 87.38 186 LEU A CA 1
ATOM 1369 C C . LEU A 1 186 ? 10.675 -0.731 -20.615 1.00 87.38 186 LEU A C 1
ATOM 1371 O O . LEU A 1 186 ? 10.483 -1.368 -21.650 1.00 87.38 186 LEU A O 1
ATOM 1375 N N . ARG A 1 187 ? 10.960 0.573 -20.618 1.00 88.81 187 ARG A N 1
ATOM 1376 C CA . ARG A 1 187 ? 11.189 1.347 -21.839 1.00 88.81 187 ARG A CA 1
ATOM 1377 C C . ARG A 1 187 ? 12.550 2.032 -21.770 1.00 88.81 187 ARG A C 1
ATOM 1379 O O . ARG A 1 187 ? 12.801 2.836 -20.871 1.00 88.81 187 ARG A O 1
ATOM 1386 N N . TRP A 1 188 ? 13.403 1.730 -22.745 1.00 86.19 188 TRP A N 1
ATOM 1387 C CA . TRP A 1 188 ? 14.644 2.462 -22.978 1.00 86.19 188 TRP A CA 1
ATOM 1388 C C . TRP A 1 188 ? 14.327 3.776 -23.679 1.00 86.19 188 TRP A C 1
ATOM 1390 O O . TRP A 1 188 ? 13.662 3.786 -24.714 1.00 86.19 188 TRP A O 1
ATOM 1400 N N . LEU A 1 189 ? 14.782 4.885 -23.103 1.00 85.00 189 LEU A N 1
ATOM 1401 C CA . LEU A 1 189 ? 14.655 6.201 -23.710 1.00 85.00 189 LEU A CA 1
ATOM 1402 C C . LEU A 1 189 ? 16.040 6.687 -24.122 1.00 85.00 189 LEU A C 1
ATOM 1404 O O . LEU A 1 189 ? 16.974 6.696 -23.315 1.00 85.00 189 LEU A O 1
ATOM 1408 N N . LEU A 1 190 ? 16.146 7.090 -25.385 1.00 83.31 190 LEU A N 1
ATOM 1409 C CA . LEU A 1 190 ? 17.312 7.767 -25.924 1.00 83.31 190 LEU A CA 1
ATOM 1410 C C . LEU A 1 190 ? 17.195 9.255 -25.599 1.00 83.31 190 LEU A C 1
ATOM 1412 O O . LEU A 1 190 ? 16.195 9.887 -25.943 1.00 83.31 190 LEU A O 1
ATOM 1416 N N . GLN A 1 191 ? 18.203 9.824 -24.946 1.00 78.56 191 GLN A N 1
ATOM 1417 C CA . GLN A 1 191 ? 18.244 11.266 -24.755 1.00 78.56 191 GLN A CA 1
ATOM 1418 C C . GLN A 1 191 ? 18.724 11.939 -26.045 1.00 78.56 191 GLN A C 1
ATOM 1420 O O . GLN A 1 191 ? 19.829 11.668 -26.512 1.00 78.56 191 GLN A O 1
ATOM 1425 N N . ALA A 1 192 ? 17.907 12.830 -26.611 1.00 76.56 192 ALA A N 1
ATOM 1426 C CA . ALA A 1 192 ? 18.351 13.695 -27.696 1.00 76.56 192 ALA A CA 1
ATOM 1427 C C . ALA A 1 192 ? 19.426 14.653 -27.163 1.00 76.56 192 ALA A C 1
ATOM 1429 O O . ALA A 1 192 ? 19.211 15.366 -26.179 1.00 76.56 192 ALA A O 1
ATOM 1430 N N . THR A 1 193 ? 20.598 14.660 -27.788 1.00 70.19 193 THR A N 1
ATOM 1431 C CA . THR A 1 193 ? 21.658 15.619 -27.487 1.00 70.19 193 THR A CA 1
ATOM 1432 C C . THR A 1 193 ? 21.212 17.008 -27.943 1.00 70.19 193 THR A C 1
ATOM 1434 O O . THR A 1 193 ? 20.983 17.233 -29.131 1.00 70.19 193 THR A O 1
ATOM 1437 N N . ALA A 1 194 ? 21.105 17.960 -27.014 1.00 55.91 194 ALA A N 1
ATOM 1438 C CA . ALA A 1 194 ? 21.006 19.374 -27.360 1.00 55.91 194 ALA A CA 1
ATOM 1439 C C . ALA A 1 194 ? 22.335 19.790 -28.016 1.00 55.91 194 ALA A C 1
ATOM 1441 O O . ALA A 1 194 ? 23.344 19.926 -27.328 1.00 55.91 194 ALA A O 1
ATOM 1442 N N . GLY A 1 195 ? 22.366 19.894 -29.347 1.00 53.66 195 GLY A N 1
ATOM 1443 C CA . GLY A 1 195 ? 23.583 20.281 -30.073 1.00 53.66 195 GLY A CA 1
ATOM 1444 C C . GLY A 1 195 ? 23.678 19.878 -31.546 1.00 53.66 195 GLY A C 1
ATOM 1445 O O . GLY A 1 195 ? 24.656 20.237 -32.193 1.00 53.66 195 GLY A O 1
ATOM 1446 N N . GLY A 1 196 ? 22.698 19.168 -32.107 1.00 47.69 196 GLY A N 1
ATOM 1447 C CA . GLY A 1 196 ? 22.607 18.996 -33.557 1.00 47.69 196 GLY A CA 1
ATOM 1448 C C . GLY A 1 196 ? 21.843 20.157 -34.185 1.00 47.69 196 GLY A C 1
ATOM 1449 O O . GLY A 1 196 ? 20.629 20.062 -34.328 1.00 47.69 196 GLY A O 1
ATOM 1450 N N . ASN A 1 197 ? 22.525 21.248 -34.544 1.00 48.44 197 ASN A N 1
ATOM 1451 C CA . ASN A 1 197 ? 21.956 22.202 -35.499 1.00 48.44 197 ASN A CA 1
ATOM 1452 C C . ASN A 1 197 ? 21.568 21.423 -36.772 1.00 48.44 197 ASN A C 1
ATOM 1454 O O . ASN A 1 197 ? 22.434 20.733 -37.317 1.00 48.44 197 ASN A O 1
ATOM 1458 N N . PRO A 1 198 ? 20.324 21.512 -37.276 1.00 46.41 198 PRO A N 1
ATOM 1459 C CA . PRO A 1 198 ? 19.996 21.007 -38.600 1.00 46.41 198 PRO A CA 1
ATOM 1460 C C . PRO A 1 198 ? 20.606 21.956 -39.639 1.00 46.41 198 PRO A C 1
ATOM 1462 O O . PRO A 1 198 ? 19.950 22.863 -40.138 1.00 46.41 198 PRO A O 1
ATOM 1465 N N . SER A 1 199 ? 21.892 21.789 -39.944 1.00 50.94 199 SER A N 1
ATOM 1466 C CA . SER A 1 199 ? 22.478 22.370 -41.152 1.00 50.94 199 SER A CA 1
ATOM 1467 C C . SER A 1 199 ? 22.192 21.427 -42.317 1.00 50.94 199 SER A C 1
ATOM 1469 O O . SER A 1 199 ? 22.882 20.422 -42.488 1.00 50.94 199 SER A O 1
ATOM 1471 N N . GLY A 1 200 ? 21.145 21.748 -43.073 1.00 44.81 200 GLY A N 1
ATOM 1472 C CA . GLY A 1 200 ? 20.770 21.064 -44.305 1.00 44.81 200 GLY A CA 1
ATOM 1473 C C . GLY A 1 200 ? 19.714 21.849 -45.081 1.00 44.81 200 GLY A C 1
ATOM 1474 O O . GLY A 1 200 ? 18.552 21.452 -45.100 1.00 44.81 200 GLY A O 1
ATOM 1475 N N . GLN A 1 201 ? 20.132 22.972 -45.672 1.00 35.22 201 GLN A N 1
ATOM 1476 C CA . GLN A 1 201 ? 19.677 23.411 -46.996 1.00 35.22 201 GLN A CA 1
ATOM 1477 C C . GLN A 1 201 ? 20.855 23.243 -47.951 1.00 35.22 201 GLN A C 1
ATOM 1479 O O . GLN A 1 201 ? 21.992 23.515 -47.494 1.00 35.22 201 GLN A O 1
#

pLDDT: mean 75.63, std 23.73, range [26.27, 97.56]